Protein 5WNJ (pdb70)

Sequence (264 aa):
ALGLLRTFDAGEFAGWEKVGSFGQVYKVRHVHWKTWLAIKCSPSLHVDDRERMELLEEAKKMEMAKFRYILPVYGICQEPVGLVMEYMETGSLEKLLASEPLPWDLRFRIVHETAVGMNFLHCMSPPLLHLNLKPANILLDAHYHVKISDFGLAKCFGTIAYLPPERIREKSRLFDTKHDVYSFAIVIWGVLTQKKPFADEKNILHIMMKVVKGHRPELPPICRPRPRACASLIGLMQRCWHADPQVRPTFQEITSETEDLCEK

Solvent-accessible surface area: 13362 Å² total; per-residue (Å²): 85,47,75,161,28,146,94,4,93,28,60,55,11,39,51,96,97,86,82,27,131,128,8,28,35,62,40,0,78,1,61,148,94,149,58,101,5,9,0,48,16,30,98,57,114,87,42,77,128,62,50,44,100,119,22,63,45,11,0,26,36,3,27,98,0,91,67,182,40,2,3,41,18,80,0,23,1,98,66,54,37,0,0,0,15,43,46,11,117,35,25,21,0,66,103,16,12,87,76,114,118,11,83,36,96,28,21,2,74,0,0,27,5,0,0,32,0,0,29,58,0,28,81,35,104,80,58,0,11,0,16,19,0,34,13,36,12,0,32,0,39,47,136,82,69,1,43,0,12,45,0,39,100,1,103,94,136,67,53,54,13,25,60,0,0,4,50,69,108,74,103,110,59,148,77,32,43,24,8,0,1,3,2,0,0,1,1,0,18,2,0,10,31,36,138,134,18,54,74,151,90,111,93,64,140,122,14,24,91,18,10,40,162,41,80,24,6,154,81,17,116,89,18,223,90,67,64,147,14,1,46,66,0,9,27,3,0,69,105,0,19,79,34,64,13,133,85,6,6,65,3,122,94,0,19,67,61,0,100,106,15,52,84,117

CATH classification: 1.10.510.10

Foldseek 3Di:
DQPQADEDECVQWDDWAWDDDLFTKTWTQRVVVRDIKIKTFDPDDDCDPVNLVLLSVLQVLQCVLDDPAAWHWRHFYDNRTITITHDAVVAFQLVVLQPDDDDPLLLLQLLLSVLVSLLSQVPDVNHKAQLQDDRNQWGQHPVGGTHGDDSSPIDVVLCLQLAALVPVVDPDDDDDSLSVLQSSLLRLVCSLPSDHFCPVPDDPVVVSVVLNVPDHGDQDDQDDPCRVLSVLSSVLSSLSRDNDSVSRDGSVVVSVSSVVSNPD

B-factor: mean 66.64, std 18.54, range [42.82, 134.29]

GO terms:
  GO:0005737 cytoplasm (C, IDA)
  GO:0005515 protein binding (F, IPI)
  GO:0106310 protein serine kinase activity (F, IDA)
  GO:0043588 skin development (P, IMP)

Secondary structure (DSSP, 8-state):
--SS-EEE-GGGEEEEEE------EEEEEETTTTEEEEEEE-SSSS--HHHHHHHHHHHHHHHHT--TTB--EEEEETTTTEEEEE--TTEEHHHHHHHSPPPHHHHHHHHHHHHHHHHHHHHSSS--B----SGGGEEE-TT--EEE---TT-B--GGGGGS-HHHHHSTTPPP-HHHHHHHHHHHHHHHHHSS-TT-S-S-HHHHHHHHHTT--SPPPPPPSSSHHHHHHHHHHHHHHT-SSGGGSPPHHHHHHHHHHHH--

Nearest PDB structures (foldseek):
  5wnj-assembly1_A  TM=1.004E+00  e=6.531E-50  Mus musculus
  5wnm-assembly1_A  TM=1.002E+00  e=4.703E-47  Mus musculus
  5wni-assembly1_A  TM=9.959E-01  e=4.205E-45  Mus musculus
  5wnl-assembly1_A  TM=9.871E-01  e=3.581E-45  Mus musculus
  9ep8-assembly2_C  TM=7.974E-01  e=1.260E-12  Homo sapiens

Organism: Mus musculus (NCBI:txid10090)

Radius of gyration: 18.86 Å; Cα contacts (8 Å, |Δi|>4): 436; chains: 1; bounding box: 48×52×40 Å

InterPro domains:
  IPR000719 Protein kinase domain [PF00069] (26-281)
  IPR000719 Protein kinase domain [PS50011] (22-286)
  IPR000719 Protein kinase domain [SM00220] (22-281)
  IPR002110 Ankyrin repeat [PF12796] (488-567)
  IPR002110 Ankyrin repeat [PF12796] (630-700)
  IPR002110 Ankyrin repeat [PF12796] (705-766)
  IPR002110 Ankyrin repeat [PF13637] (444-482)
  IPR002110 Ankyrin repeat [PF13637] (576-626)
  IPR002110 Ankyrin repeat [PR01415] (606-621)
  IPR002110 Ankyrin repeat [PR01415] (752-766)
  IPR002110 Ankyrin repeat [PS50088] (439-471)
  IPR002110 Ankyrin repeat [PS50088] (472-504)
  IPR002110 Ankyrin repeat [PS50088] (505-537)
  IPR002110 Ankyrin repeat [PS50088] (538-570)
  IPR002110 Ankyrin repeat [PS50088] (605-637)
  IPR002110 Ankyrin repeat [PS50088] (638-670)
  IPR002110 Ankyrin repeat [PS50088] (671-703)
  IPR002110 Ankyrin repeat [PS50088] (704-726)
  IPR002110 Ankyrin repeat [PS50088] (736-768)
  IPR002110 Ankyrin repeat [SM00248] (439-468)

Structure (mmCIF, N/CA/C/O backbone):
data_5WNJ
#
_entry.id   5WNJ
#
_cell.length_a   70.825
_cell.length_b   110.247
_cell.length_c   145.536
_cell.angle_alpha   90.00
_cell.angle_beta   90.00
_cell.angle_gamma   90.00
#
_symmetry.space_group_name_H-M   'I 21 21 21'
#
loop_
_entity.id
_entity.type
_entity.pdbx_description
1 polymer 'Receptor-interacting serine/threonine-protein kinase 4'
2 non-polymer Lestaurtinib
3 non-polymer 'CHLORIDE ION'
4 water water
#
loop_
_atom_site.group_PDB
_atom_site.id
_atom_site.type_symbol
_atom_site.label_atom_id
_atom_site.label_alt_id
_atom_site.label_comp_id
_atom_site.label_asym_id
_atom_site.label_entity_id
_atom_site.label_seq_id
_atom_site.pdbx_PDB_ins_code
_atom_site.Cartn_x
_atom_site.Cartn_y
_atom_site.Cartn_z
_atom_site.occupancy
_atom_site.B_iso_or_equiv
_atom_site.auth_seq_id
_atom_site.auth_comp_id
_atom_site.auth_asym_id
_atom_site.auth_atom_id
_atom_site.pdbx_PDB_model_num
ATOM 1 N N . ALA A 1 10 ? -33.839 1.231 -33.496 1.00 111.02 10 ALA A N 1
ATOM 2 C CA . ALA A 1 10 ? -32.655 1.317 -32.580 1.00 117.48 10 ALA A CA 1
ATOM 3 C C . ALA A 1 10 ? -32.282 -0.046 -31.982 1.00 118.14 10 ALA A C 1
ATOM 4 O O . ALA A 1 10 ? -31.150 -0.514 -32.152 1.00 123.22 10 ALA A O 1
ATOM 6 N N . LEU A 1 11 ? -33.247 -0.668 -31.297 1.00 115.44 11 LEU A N 1
ATOM 7 C CA . LEU A 1 11 ? -33.093 -2.008 -30.696 1.00 112.62 11 LEU A CA 1
ATOM 8 C C . LEU A 1 11 ? -33.469 -3.173 -31.639 1.00 106.39 11 LEU A C 1
ATOM 9 O O . LEU A 1 11 ? -33.431 -4.336 -31.224 1.00 101.52 11 LEU A O 1
ATOM 11 N N . GLY A 1 12 ? -33.836 -2.862 -32.887 1.00 101.49 12 GLY A N 1
ATOM 12 C CA . GLY A 1 12 ? -34.178 -3.872 -33.890 1.00 96.96 12 GLY A CA 1
ATOM 13 C C . GLY A 1 12 ? -32.992 -4.672 -34.407 1.00 92.57 12 GLY A C 1
ATOM 14 O O . GLY A 1 12 ? -33.099 -5.885 -34.597 1.00 87.89 12 GLY A O 1
ATOM 15 N N . LEU A 1 13 ? -31.865 -3.994 -34.632 1.00 88.16 13 LEU A N 1
ATOM 16 C CA . LEU A 1 13 ? -30.629 -4.643 -35.101 1.00 83.13 13 LEU A CA 1
ATOM 17 C C . LEU A 1 13 ? -29.824 -5.389 -34.024 1.00 77.31 13 LEU A C 1
ATOM 18 O O . LEU A 1 13 ? -28.980 -6.216 -34.367 1.00 77.67 13 LEU A O 1
ATOM 23 N N . LEU A 1 14 ? -30.075 -5.115 -32.744 1.00 75.14 14 LEU A N 1
ATOM 24 C CA . LEU A 1 14 ? -29.374 -5.822 -31.661 1.00 78.61 14 LEU A CA 1
ATOM 25 C C . LEU A 1 14 ? -29.795 -7.293 -31.595 1.00 79.07 14 LEU A C 1
ATOM 26 O O . LEU A 1 14 ? -30.952 -7.629 -31.858 1.00 79.58 14 LEU A O 1
ATOM 31 N N . ARG A 1 15 ? -28.846 -8.159 -31.257 1.00 78.10 15 ARG A N 1
ATOM 32 C CA . ARG A 1 15 ? -29.083 -9.596 -31.188 1.00 79.85 15 ARG A CA 1
ATOM 33 C C . ARG A 1 15 ? -29.152 -10.025 -29.736 1.00 77.99 15 ARG A C 1
ATOM 34 O O . ARG A 1 15 ? -28.528 -9.408 -28.869 1.00 75.18 15 ARG A O 1
ATOM 42 N N . THR A 1 16 ? -29.919 -11.078 -29.473 1.00 75.11 16 THR A N 1
ATOM 43 C CA . THR A 1 16 ? -29.887 -11.742 -28.173 1.00 74.20 16 THR A CA 1
ATOM 44 C C . THR A 1 16 ? -28.834 -12.834 -28.283 1.00 67.62 16 THR A C 1
ATOM 45 O O . THR A 1 16 ? -28.790 -13.556 -29.269 1.00 67.63 16 THR A O 1
ATOM 49 N N . PHE A 1 17 ? -27.967 -12.931 -27.291 1.00 67.21 17 PHE A N 1
ATOM 50 C CA . PHE A 1 17 ? -26.923 -13.941 -27.289 1.00 71.64 17 PHE A CA 1
ATOM 51 C C . PHE A 1 17 ? -27.241 -14.981 -26.216 1.00 75.40 17 PHE A C 1
ATOM 52 O O . PHE A 1 17 ? -27.619 -14.628 -25.099 1.00 76.86 17 PHE A O 1
ATOM 60 N N . ASP A 1 18 ? -27.120 -16.258 -26.569 1.00 77.48 18 ASP A N 1
ATOM 61 C CA . ASP A 1 18 ? -27.159 -17.334 -25.588 1.00 79.61 18 ASP A CA 1
ATOM 62 C C . ASP A 1 18 ? -25.727 -17.605 -25.154 1.00 73.62 18 ASP A C 1
ATOM 63 O O . ASP A 1 18 ? -24.821 -17.596 -25.982 1.00 73.81 18 ASP A O 1
ATOM 68 N N . ALA A 1 19 ? -25.525 -17.868 -23.865 1.00 73.17 19 ALA A N 1
ATOM 69 C CA . ALA A 1 19 ? -24.174 -18.066 -23.303 1.00 71.56 19 ALA A CA 1
ATOM 70 C C . ALA A 1 19 ? -23.377 -19.216 -23.928 1.00 72.96 19 ALA A C 1
ATOM 71 O O . ALA A 1 19 ? -22.146 -19.244 -23.816 1.00 74.99 19 ALA A O 1
ATOM 73 N N . GLY A 1 20 ? -24.074 -20.175 -24.542 1.00 74.08 20 GLY A N 1
ATOM 74 C CA . GLY A 1 20 ? -23.437 -21.245 -25.315 1.00 73.80 20 GLY A CA 1
ATOM 75 C C . GLY A 1 20 ? -22.691 -20.771 -26.555 1.00 73.29 20 GLY A C 1
ATOM 76 O O . GLY A 1 20 ? -21.755 -21.436 -27.004 1.00 70.62 20 GLY A O 1
ATOM 77 N N . GLU A 1 21 ? -23.100 -19.622 -27.102 1.00 72.12 21 GLU A N 1
ATOM 78 C CA . GLU A 1 21 ? -22.377 -18.973 -28.206 1.00 70.68 21 GLU A CA 1
ATOM 79 C C . GLU A 1 21 ? -20.959 -18.486 -27.830 1.00 69.33 21 GLU A C 1
ATOM 80 O O . GLU A 1 21 ? -20.144 -18.268 -28.728 1.00 72.28 21 GLU A O 1
ATOM 86 N N . PHE A 1 22 ? -20.672 -18.332 -26.528 1.00 64.20 22 PHE A N 1
ATOM 87 C CA . PHE A 1 22 ? -19.394 -17.807 -26.036 1.00 64.85 22 PHE A CA 1
ATOM 88 C C . PHE A 1 22 ? -18.511 -18.868 -25.397 1.00 65.67 22 PHE A C 1
ATOM 89 O O . PHE A 1 22 ? -19.006 -19.884 -24.926 1.00 74.03 22 PHE A O 1
ATOM 97 N N . ALA A 1 23 ? -17.203 -18.603 -25.368 1.00 65.69 23 ALA A N 1
ATOM 98 C CA . ALA A 1 23 ? -16.221 -19.476 -24.711 1.00 68.03 23 ALA A CA 1
ATOM 99 C C . ALA A 1 23 ? -15.001 -18.703 -24.197 1.00 72.11 23 ALA A C 1
ATOM 100 O O . ALA A 1 23 ? -14.825 -17.522 -24.498 1.00 76.93 23 ALA A O 1
ATOM 102 N N . GLY A 1 24 ? -14.161 -19.390 -23.431 1.00 70.88 24 GLY A N 1
ATOM 103 C CA . GLY A 1 24 ? -12.903 -18.835 -22.939 1.00 71.95 24 GLY A CA 1
ATOM 104 C C . GLY A 1 24 ? -13.055 -17.590 -22.089 1.00 74.11 24 GLY A C 1
ATOM 105 O O . GLY A 1 24 ? -12.253 -16.663 -22.214 1.00 86.94 24 GLY A O 1
ATOM 106 N N . TRP A 1 25 ? -14.064 -17.583 -21.216 1.00 70.70 25 TRP A N 1
ATOM 107 C CA . TRP A 1 25 ? -14.418 -16.401 -20.410 1.00 71.56 25 TRP A CA 1
ATOM 108 C C . TRP A 1 25 ? -13.210 -15.992 -19.573 1.00 74.43 25 TRP A C 1
ATOM 109 O O . TRP A 1 25 ? -12.631 -16.825 -18.887 1.00 78.38 25 TRP A O 1
ATOM 120 N N . GLU A 1 26 ? -12.833 -14.719 -19.649 1.00 77.35 26 GLU A N 1
ATOM 121 C CA . GLU A 1 26 ? -11.600 -14.218 -19.044 1.00 77.23 26 GLU A CA 1
ATOM 122 C C . GLU A 1 26 ? -11.862 -12.816 -18.510 1.00 76.79 26 GLU A C 1
ATOM 123 O O . GLU A 1 26 ? -12.178 -11.912 -19.283 1.00 81.06 26 GLU A O 1
ATOM 129 N N . LYS A 1 27 ? -11.745 -12.648 -17.193 1.00 75.17 27 LYS A N 1
ATOM 130 C CA . LYS A 1 27 ? -12.067 -11.380 -16.536 1.00 73.24 27 LYS A CA 1
ATOM 131 C C . LYS A 1 27 ? -11.076 -10.288 -16.959 1.00 71.41 27 LYS A C 1
ATOM 132 O O . LYS A 1 27 ? -9.865 -10.538 -17.071 1.00 63.32 27 LYS A O 1
ATOM 135 N N . VAL A 1 28 ? -11.619 -9.108 -17.267 1.00 69.51 28 VAL A N 1
ATOM 136 C CA . VAL A 1 28 ? -10.819 -7.891 -17.502 1.00 68.26 28 VAL A CA 1
ATOM 137 C C . VAL A 1 28 ? -11.284 -6.666 -16.680 1.00 68.95 28 VAL A C 1
ATOM 138 O O . VAL A 1 28 ? -10.550 -5.688 -16.593 1.00 67.05 28 VAL A O 1
ATOM 142 N N . GLY A 1 29 ? -12.462 -6.736 -16.043 1.00 76.88 29 GLY A N 1
ATOM 143 C CA . GLY A 1 29 ? -13.148 -5.557 -15.505 1.00 82.84 29 GLY A CA 1
ATOM 144 C C . GLY A 1 29 ? -12.959 -5.246 -14.035 1.00 93.92 29 GLY A C 1
ATOM 145 O O . GLY A 1 29 ? -12.052 -5.774 -13.385 1.00 106.12 29 GLY A O 1
ATOM 146 N N . SER A 1 30 ? -13.839 -4.378 -13.526 1.00 101.46 30 SER A N 1
ATOM 147 C CA . SER A 1 30 ? -13.771 -3.831 -12.164 1.00 105.38 30 SER A CA 1
ATOM 148 C C . SER A 1 30 ? -12.381 -3.306 -11.772 1.00 106.98 30 SER A C 1
ATOM 149 O O . SER A 1 30 ? -11.699 -2.659 -12.573 1.00 100.26 30 SER A O 1
ATOM 152 N N . PHE A 1 33 ? -20.026 -2.167 -9.635 1.00 86.97 33 PHE A N 1
ATOM 153 C CA . PHE A 1 33 ? -19.895 -1.770 -11.035 1.00 92.24 33 PHE A CA 1
ATOM 154 C C . PHE A 1 33 ? -20.515 -2.805 -11.992 1.00 94.31 33 PHE A C 1
ATOM 155 O O . PHE A 1 33 ? -21.512 -2.521 -12.677 1.00 83.58 33 PHE A O 1
ATOM 157 N N . GLY A 1 34 ? -19.923 -4.002 -12.007 1.00 95.58 34 GLY A N 1
ATOM 158 C CA . GLY A 1 34 ? -20.285 -5.082 -12.939 1.00 89.97 34 GLY A CA 1
ATOM 159 C C . GLY A 1 34 ? -19.035 -5.657 -13.590 1.00 85.37 34 GLY A C 1
ATOM 160 O O . GLY A 1 34 ? -18.157 -4.904 -14.016 1.00 89.70 34 GLY A O 1
ATOM 161 N N . GLN A 1 35 ? -18.948 -6.983 -13.673 1.00 77.55 35 GLN A N 1
ATOM 162 C CA . GLN A 1 35 ? -17.756 -7.649 -14.213 1.00 74.24 35 GLN A CA 1
ATOM 163 C C . GLN A 1 35 ? -17.742 -7.640 -15.742 1.00 72.10 35 GLN A C 1
ATOM 164 O O . GLN A 1 35 ? -18.764 -7.914 -16.377 1.00 73.13 35 GLN A O 1
ATOM 166 N N . VAL A 1 36 ? -16.577 -7.338 -16.320 1.00 67.17 36 VAL A N 1
ATOM 167 C CA . VAL A 1 36 ? -16.382 -7.369 -17.769 1.00 63.49 36 VAL A CA 1
ATOM 168 C C . VAL A 1 36 ? -15.478 -8.543 -18.143 1.00 60.89 36 VAL A C 1
ATOM 169 O O . VAL A 1 36 ? -14.405 -8.742 -17.544 1.00 56.95 36 VAL A O 1
ATOM 173 N N . TYR A 1 37 ? -15.912 -9.296 -19.153 1.00 60.82 37 TYR A N 1
ATOM 174 C CA . TYR A 1 37 ? -15.198 -10.476 -19.619 1.00 63.24 37 TYR A CA 1
ATOM 175 C C . TYR A 1 37 ? -14.898 -10.383 -21.105 1.00 61.02 37 TYR A C 1
ATOM 176 O O . TYR A 1 37 ? -15.728 -9.933 -21.895 1.00 59.12 37 TYR A O 1
ATOM 185 N N . LYS A 1 38 ? -13.695 -10.819 -21.459 1.00 62.30 38 LYS A N 1
ATOM 186 C CA . LYS A 1 38 ? -13.319 -11.146 -22.829 1.00 62.97 38 LYS A CA 1
ATOM 187 C C . LYS A 1 38 ? -13.875 -12.540 -23.129 1.00 62.42 38 LYS A C 1
ATOM 188 O O . LYS A 1 38 ? -13.551 -13.492 -22.430 1.00 63.07 38 LYS A O 1
ATOM 194 N N . VAL A 1 39 ? -14.713 -12.648 -24.155 1.00 61.80 39 VAL A N 1
ATOM 195 C CA . VAL A 1 39 ? -15.258 -13.933 -24.610 1.00 61.26 39 VAL A CA 1
ATOM 196 C C . VAL A 1 39 ? -14.933 -14.173 -26.086 1.00 64.20 39 VAL A C 1
ATOM 197 O O . VAL A 1 39 ? -14.852 -13.228 -26.863 1.00 64.10 39 VAL A O 1
ATOM 201 N N . ARG A 1 40 ? -14.732 -15.432 -26.467 1.00 65.30 40 ARG A N 1
ATOM 202 C CA . ARG A 1 40 ? -14.685 -15.799 -27.872 1.00 63.67 40 ARG A CA 1
ATOM 203 C C . ARG A 1 40 ? -16.086 -16.202 -28.293 1.00 63.19 40 ARG A C 1
ATOM 204 O O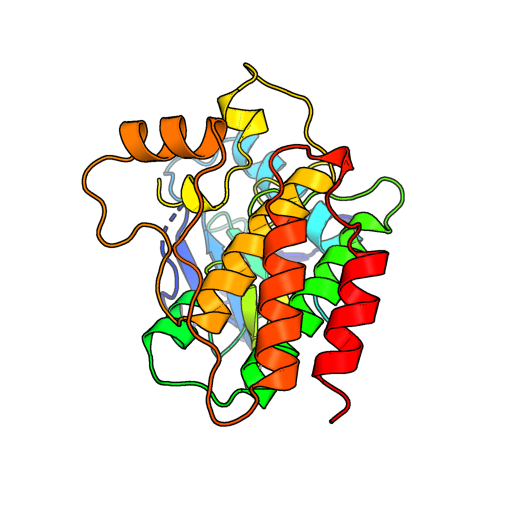 . ARG A 1 40 ? -16.704 -17.050 -27.659 1.00 66.76 40 ARG A O 1
ATOM 212 N N . HIS A 1 41 ? -16.582 -15.586 -29.359 1.00 60.46 41 HIS A N 1
ATOM 213 C CA . HIS A 1 41 ? -17.787 -16.059 -30.029 1.00 61.23 41 HIS A CA 1
ATOM 214 C C . HIS A 1 41 ? -17.339 -17.168 -30.961 1.00 62.41 41 HIS A C 1
ATOM 215 O O . HIS A 1 41 ? -16.619 -16.901 -31.918 1.00 66.89 41 HIS A O 1
ATOM 222 N N . VAL A 1 42 ? -17.732 -18.410 -30.671 1.00 65.39 42 VAL A N 1
ATOM 223 C CA . VAL A 1 42 ? -17.175 -19.576 -31.383 1.00 67.97 42 VAL A CA 1
ATOM 224 C C . VAL A 1 42 ? -17.538 -19.623 -32.863 1.00 62.89 42 VAL A C 1
ATOM 225 O O . VAL A 1 42 ? -16.692 -19.969 -33.665 1.00 63.29 42 VAL A O 1
ATOM 229 N N . HIS A 1 43 ? -18.778 -19.284 -33.212 1.00 63.23 43 HIS A N 1
ATOM 230 C CA . HIS A 1 43 ? -19.228 -19.311 -34.612 1.00 66.95 43 HIS A CA 1
ATOM 231 C C . HIS A 1 43 ? -18.686 -18.141 -35.452 1.00 63.54 43 HIS A C 1
ATOM 232 O O . HIS A 1 43 ? -18.444 -18.300 -36.646 1.00 66.85 43 HIS A O 1
ATOM 239 N N . TRP A 1 44 ? -18.486 -16.987 -34.824 1.00 59.80 44 TRP A N 1
ATOM 240 C CA . TRP A 1 44 ? -17.957 -15.797 -35.490 1.00 55.80 44 TRP A CA 1
ATOM 241 C C . TRP A 1 44 ? -16.430 -15.717 -35.456 1.00 55.94 44 TRP A C 1
ATOM 242 O O . TRP A 1 44 ? -15.850 -14.848 -36.109 1.00 55.14 44 TRP A O 1
ATOM 253 N N . LYS A 1 45 ? -15.788 -16.590 -34.681 1.00 56.13 45 LYS A N 1
ATOM 254 C CA . LYS A 1 45 ? -14.325 -16.706 -34.660 1.00 59.17 45 LYS A CA 1
ATOM 255 C C . LYS A 1 45 ? -13.615 -15.371 -34.397 1.00 57.62 45 LYS A C 1
ATOM 256 O O . LYS A 1 45 ? -12.600 -15.029 -34.997 1.00 59.26 45 LYS A O 1
ATOM 262 N N . THR A 1 46 ? -14.181 -14.637 -33.451 1.00 58.68 46 THR A N 1
ATOM 263 C CA . THR A 1 46 ? -13.672 -13.359 -33.038 1.00 57.58 46 THR A CA 1
ATOM 264 C C . THR A 1 46 ? -14.006 -13.179 -31.570 1.00 59.29 46 THR A C 1
ATOM 265 O O . THR A 1 46 ? -14.858 -13.887 -31.039 1.00 63.66 46 THR A O 1
ATOM 269 N N . TRP A 1 47 ? -13.335 -12.229 -30.932 1.00 59.95 47 TRP A N 1
ATOM 270 C CA . TRP A 1 47 ? -13.520 -11.947 -29.522 1.00 59.21 47 TRP A CA 1
ATOM 271 C C . TRP A 1 47 ? -14.473 -10.771 -29.362 1.00 57.31 47 TRP A C 1
ATOM 272 O O . TRP A 1 47 ? -14.517 -9.889 -30.204 1.00 54.85 47 TRP A O 1
ATOM 283 N N . LEU A 1 48 ? -15.232 -10.785 -28.267 1.00 57.61 48 LEU A N 1
ATOM 284 C CA . LEU A 1 48 ? -16.129 -9.701 -27.879 1.00 55.38 48 LEU A CA 1
ATOM 285 C C . LEU A 1 48 ? -15.951 -9.441 -26.394 1.00 52.99 48 LEU A C 1
ATOM 286 O O .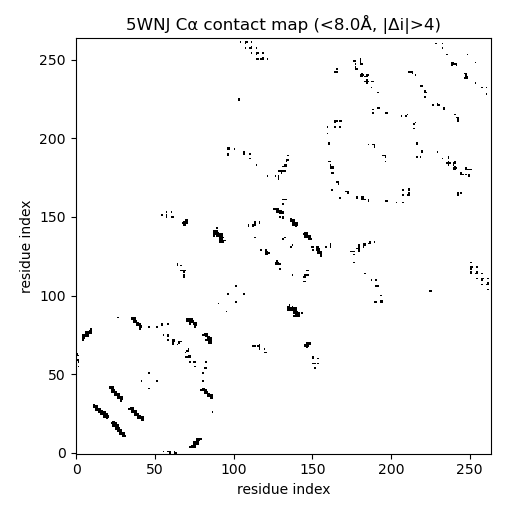 LEU A 1 48 ? -15.190 -10.137 -25.724 1.00 52.45 48 LEU A O 1
ATOM 291 N N . ALA A 1 49 ? -16.635 -8.420 -25.900 1.00 52.68 49 ALA A N 1
ATOM 292 C CA . ALA A 1 49 ? -16.599 -8.039 -24.490 1.00 56.53 49 ALA A CA 1
ATOM 293 C C . ALA A 1 49 ? -18.022 -8.050 -23.952 1.00 59.04 49 ALA A C 1
ATOM 294 O O . ALA A 1 49 ? -18.949 -7.548 -24.612 1.00 54.10 49 ALA A O 1
ATOM 296 N N . ILE A 1 50 ? -18.191 -8.606 -22.754 1.00 61.25 50 ILE A N 1
ATOM 297 C CA . ILE A 1 50 ? -19.510 -8.658 -22.111 1.00 65.44 50 ILE A CA 1
ATOM 298 C C . ILE A 1 50 ? -19.394 -8.121 -20.687 1.00 64.07 50 ILE A C 1
ATOM 299 O O . ILE A 1 50 ? -18.551 -8.585 -19.919 1.00 63.59 50 ILE A O 1
ATOM 304 N N . LYS A 1 51 ? -20.224 -7.126 -20.366 1.00 64.55 51 LYS A N 1
ATOM 305 C CA . LYS A 1 51 ? -20.292 -6.532 -19.033 1.00 71.34 51 LYS A CA 1
ATOM 306 C C . LYS A 1 51 ? -21.534 -7.096 -18.333 1.00 72.46 51 LYS A C 1
ATOM 307 O O . LYS A 1 51 ? -22.664 -6.738 -18.681 1.00 68.31 51 LYS A O 1
ATOM 313 N N . CYS A 1 52 ? -21.312 -7.975 -17.354 1.00 78.20 52 CYS A N 1
ATOM 314 C CA . CYS A 1 52 ? -22.396 -8.584 -16.565 1.00 81.24 52 CYS A CA 1
ATOM 315 C C . CYS A 1 52 ? -22.774 -7.737 -15.360 1.00 84.75 52 CYS A C 1
ATOM 316 O O . CYS A 1 52 ? -21.936 -7.022 -14.806 1.00 81.01 52 CYS A O 1
ATOM 319 N N . SER A 1 53 ? -24.036 -7.851 -14.947 1.00 96.31 53 SER A N 1
ATOM 320 C CA . SER A 1 53 ? -24.542 -7.183 -13.739 1.00 101.14 53 SER A CA 1
ATOM 321 C C . SER A 1 53 ? -23.856 -7.702 -12.459 1.00 105.17 53 SER A C 1
ATOM 322 O O . SER A 1 53 ? -23.521 -8.889 -12.384 1.00 93.76 53 SER A O 1
ATOM 325 N N . PRO A 1 54 ? -23.635 -6.813 -11.458 1.00 114.67 54 PRO A N 1
ATOM 326 C CA . PRO A 1 54 ? -23.071 -7.258 -10.170 1.00 119.50 54 PRO A CA 1
ATOM 327 C C . PRO A 1 54 ? -24.055 -7.993 -9.238 1.00 122.63 54 PRO A C 1
ATOM 328 O O . PRO A 1 54 ? -23.610 -8.782 -8.403 1.00 124.43 54 PRO A O 1
ATOM 332 N N . SER A 1 55 ? -25.360 -7.744 -9.382 1.00 125.24 55 SER A N 1
ATOM 333 C CA . SER A 1 55 ? -26.381 -8.321 -8.489 1.00 130.08 55 SER A CA 1
ATOM 334 C C . SER A 1 55 ? -26.662 -9.809 -8.746 1.00 130.75 55 SER A C 1
ATOM 335 O O . SER A 1 55 ? -26.164 -10.388 -9.715 1.00 127.30 55 SER A O 1
ATOM 338 N N . LEU A 1 56 ? -27.460 -10.410 -7.858 1.00 134.29 56 LEU A N 1
ATOM 339 C CA . LEU A 1 56 ? -27.911 -11.803 -7.990 1.00 133.98 56 LEU A CA 1
ATOM 340 C C . LEU A 1 56 ? -29.243 -11.875 -8.742 1.00 132.72 56 LEU A C 1
ATOM 341 O O . LEU A 1 56 ? -29.358 -12.577 -9.752 1.00 126.42 56 LEU A O 1
ATOM 343 N N . HIS A 1 57 ? -30.240 -11.148 -8.235 1.00 132.88 57 HIS A N 1
ATOM 344 C CA . HIS A 1 57 ? -31.563 -11.065 -8.864 1.00 131.37 57 HIS A CA 1
ATOM 345 C C . HIS A 1 57 ? -31.615 -9.863 -9.807 1.00 127.13 57 HIS A C 1
ATOM 346 O O . HIS A 1 57 ? -31.720 -8.721 -9.352 1.00 127.49 57 HIS A O 1
ATOM 348 N N . VAL A 1 58 ? -31.526 -10.125 -11.113 1.00 120.39 58 VAL A N 1
ATOM 349 C CA . VAL A 1 58 ? -31.635 -9.078 -12.133 1.00 117.17 58 VAL A CA 1
ATOM 350 C C . VAL A 1 58 ? -33.110 -8.763 -12.379 1.00 113.82 58 VAL A C 1
ATOM 351 O O . VAL A 1 58 ? -33.790 -9.467 -13.126 1.00 109.75 58 VAL A O 1
ATOM 353 N N . ASP A 1 59 ? -33.594 -7.704 -11.733 1.00 116.64 59 ASP A N 1
ATOM 354 C CA . ASP A 1 59 ? -35.000 -7.282 -11.847 1.00 122.61 59 ASP A CA 1
ATOM 355 C C . ASP A 1 59 ? -35.309 -6.619 -13.201 1.00 123.14 59 ASP A C 1
ATOM 356 O O . ASP A 1 59 ? -34.415 -6.440 -14.033 1.00 127.97 59 ASP A O 1
ATOM 361 N N . ASP A 1 60 ? -36.581 -6.283 -13.417 1.00 123.89 60 ASP A N 1
ATOM 362 C CA . ASP A 1 60 ? -37.023 -5.597 -14.646 1.00 122.07 60 ASP A CA 1
ATOM 363 C C . ASP A 1 60 ? -36.494 -4.159 -14.783 1.00 118.04 60 ASP A C 1
ATOM 364 O O . ASP A 1 60 ? -36.439 -3.634 -15.897 1.00 120.72 60 ASP A O 1
ATOM 369 N N . ARG A 1 61 ? -36.129 -3.528 -13.664 1.00 112.70 61 ARG A N 1
ATOM 370 C CA . ARG A 1 61 ? -35.470 -2.214 -13.677 1.00 109.31 61 ARG A CA 1
ATOM 371 C C . ARG A 1 61 ? -34.099 -2.273 -14.371 1.00 108.18 61 ARG A C 1
ATOM 372 O O . ARG A 1 61 ? -33.815 -1.452 -15.244 1.00 106.25 61 ARG A O 1
ATOM 374 N N . GLU A 1 62 ? -33.269 -3.245 -13.987 1.00 103.46 62 GLU A N 1
ATOM 375 C CA . GLU A 1 62 ? -31.944 -3.432 -14.601 1.00 106.06 62 GLU A CA 1
ATOM 376 C C . GLU A 1 62 ? -32.026 -3.809 -16.075 1.00 103.80 62 GLU A C 1
ATOM 377 O O . GLU A 1 62 ? -31.404 -3.158 -16.914 1.00 101.07 62 GLU A O 1
ATOM 383 N N . ARG A 1 63 ? -32.784 -4.866 -16.367 1.00 102.20 63 ARG A N 1
ATOM 384 C CA . ARG A 1 63 ? -32.954 -5.376 -17.736 1.00 103.27 63 ARG A CA 1
ATOM 385 C C . ARG A 1 63 ? -33.454 -4.317 -18.735 1.00 101.98 63 ARG A C 1
ATOM 386 O O . ARG A 1 63 ? -33.086 -4.358 -19.910 1.00 102.90 63 ARG A O 1
ATOM 388 N N . MET A 1 64 ? -34.277 -3.380 -18.265 1.00 100.54 64 MET A N 1
ATOM 389 C CA . MET A 1 64 ? -34.726 -2.251 -19.080 1.00 104.49 64 MET A CA 1
ATOM 390 C C . MET A 1 64 ? -33.639 -1.169 -19.215 1.00 107.63 64 MET A C 1
ATOM 391 O O . MET A 1 64 ? -33.475 -0.586 -20.294 1.00 108.49 64 MET A O 1
ATOM 395 N N . GLU A 1 65 ? -32.920 -0.892 -18.124 1.00 103.72 65 GLU A N 1
ATOM 396 C CA . GLU A 1 65 ? -31.780 0.046 -18.146 1.00 103.87 65 GLU A CA 1
ATOM 397 C C . GLU A 1 65 ? -30.639 -0.434 -19.052 1.00 100.34 65 GLU A C 1
ATOM 398 O O . GLU A 1 65 ? -30.029 0.367 -19.762 1.00 97.63 65 GLU A O 1
ATOM 404 N N . LEU A 1 66 ? -30.356 -1.735 -19.001 1.00 94.56 66 LEU A N 1
ATOM 405 C CA . LEU A 1 66 ? -29.352 -2.371 -19.864 1.00 94.46 66 LEU A CA 1
ATOM 406 C C . LEU A 1 66 ? -29.719 -2.253 -21.347 1.00 92.14 66 LEU A C 1
ATOM 407 O O . LEU A 1 66 ? -28.857 -2.037 -22.204 1.00 89.49 66 LEU A O 1
ATOM 412 N N . LEU A 1 67 ? -31.007 -2.395 -21.637 1.00 88.20 67 LEU A N 1
ATOM 413 C CA . LEU A 1 67 ? -31.524 -2.189 -22.984 1.00 86.34 67 LEU A CA 1
ATOM 414 C C . LEU A 1 67 ? -31.413 -0.718 -23.386 1.00 83.24 67 LEU A C 1
ATOM 415 O O . LEU A 1 67 ? -31.052 -0.409 -24.524 1.00 85.13 67 LEU A O 1
ATOM 420 N N . GLU A 1 68 ? -31.728 0.182 -22.452 1.00 81.16 68 GLU A N 1
ATOM 421 C CA . GLU A 1 68 ? -31.531 1.623 -22.658 1.00 79.05 68 GLU A CA 1
ATOM 422 C C . GLU A 1 68 ? -30.050 1.966 -22.932 1.00 75.29 68 GLU A C 1
ATOM 423 O O . GLU A 1 68 ? -29.752 2.774 -23.814 1.00 71.70 68 GLU A O 1
ATOM 425 N N . GLU A 1 69 ? -29.136 1.336 -22.193 1.00 71.49 69 GLU A N 1
ATOM 426 C CA . GLU A 1 69 ? -27.702 1.547 -22.395 1.00 72.76 69 GLU A CA 1
ATOM 427 C C . GLU A 1 69 ? -27.280 1.121 -23.811 1.00 75.08 69 GLU A C 1
ATOM 428 O O . GLU A 1 69 ? -26.527 1.832 -24.478 1.00 71.85 69 GLU A O 1
ATOM 434 N N . ALA A 1 70 ? -27.801 -0.020 -24.261 1.00 73.56 70 ALA A N 1
ATOM 435 C CA . ALA A 1 70 ? -27.481 -0.571 -25.575 1.00 70.45 70 ALA A CA 1
ATOM 436 C C . ALA A 1 70 ? -28.025 0.289 -26.695 1.00 68.86 70 ALA A C 1
ATOM 437 O O . ALA A 1 70 ? -27.338 0.511 -27.689 1.00 66.43 70 ALA A O 1
ATOM 439 N N . LYS A 1 71 ? -29.264 0.750 -26.541 1.00 72.75 71 LYS A N 1
ATOM 440 C CA . LYS A 1 71 ? -29.911 1.583 -27.565 1.00 73.67 71 LYS A CA 1
ATOM 441 C C . LYS A 1 71 ? -29.213 2.929 -27.728 1.00 71.15 71 LYS A C 1
ATOM 442 O O . LYS A 1 71 ? -29.085 3.420 -28.850 1.00 72.56 71 LYS A O 1
ATOM 445 N N . LYS A 1 72 ? -28.755 3.508 -26.616 1.00 70.03 72 LYS A N 1
ATOM 446 C CA . LYS A 1 72 ? -27.966 4.749 -26.651 1.00 70.77 72 LYS A CA 1
ATOM 447 C C . LYS A 1 72 ? -26.630 4.571 -27.403 1.00 65.96 72 LYS A C 1
ATOM 448 O O . LYS A 1 72 ? -26.244 5.429 -28.206 1.00 61.18 72 LYS A O 1
ATOM 454 N N . MET A 1 73 ? -25.952 3.452 -27.162 1.00 60.56 73 MET A N 1
ATOM 455 C CA . MET A 1 73 ? -24.724 3.112 -27.894 1.00 60.98 73 MET A CA 1
ATOM 456 C C . MET A 1 73 ? -24.953 2.921 -29.395 1.00 60.87 73 MET A C 1
ATOM 457 O O . MET A 1 73 ? -24.158 3.404 -30.207 1.00 57.62 73 MET A O 1
ATOM 462 N N . GLU A 1 74 ? -26.039 2.233 -29.755 1.00 63.24 74 GLU A N 1
ATOM 463 C CA . GLU A 1 74 ? -26.364 1.969 -31.163 1.00 63.47 74 GLU A CA 1
ATOM 464 C C . GLU A 1 74 ? -26.670 3.269 -31.914 1.00 65.12 74 GLU A C 1
ATOM 465 O O . GLU A 1 74 ? -26.169 3.474 -33.019 1.00 69.64 74 GLU A O 1
ATOM 468 N N . MET A 1 75 ? -27.457 4.154 -31.304 1.00 65.29 75 MET A N 1
ATOM 469 C CA . MET A 1 75 ? -27.736 5.478 -31.886 1.00 69.30 75 MET A CA 1
ATOM 470 C C . MET A 1 75 ? -26.481 6.313 -32.164 1.00 65.62 75 MET A C 1
ATOM 471 O O . MET A 1 75 ? -26.502 7.163 -33.046 1.00 67.90 75 MET A O 1
ATOM 476 N N . ALA A 1 76 ? -25.406 6.079 -31.412 1.00 62.97 76 ALA A N 1
ATOM 477 C CA . ALA A 1 76 ? -24.146 6.796 -31.584 1.00 62.87 76 ALA A CA 1
ATOM 478 C C . ALA A 1 76 ? -23.057 5.995 -32.319 1.00 62.51 76 ALA A C 1
ATOM 479 O O . ALA A 1 76 ? -21.877 6.221 -32.069 1.00 60.66 76 ALA A O 1
ATOM 481 N N . LYS A 1 77 ? -23.446 5.083 -33.221 1.00 64.69 77 LYS A N 1
ATOM 482 C CA . LYS A 1 77 ? -22.496 4.406 -34.127 1.00 63.94 77 LYS A CA 1
ATOM 483 C C . LYS A 1 77 ? -21.517 5.422 -34.717 1.00 61.55 77 LYS A C 1
ATOM 484 O O . LYS A 1 77 ? -21.934 6.372 -35.375 1.00 63.90 77 LYS A O 1
ATOM 487 N N . PHE A 1 78 ? -20.227 5.230 -34.451 1.00 55.68 78 PHE A N 1
ATOM 488 C CA . PHE A 1 78 ? -19.191 6.159 -34.900 1.00 54.38 78 PHE A CA 1
ATOM 489 C C . PHE A 1 78 ? -17.822 5.496 -34.728 1.00 51.71 78 PHE A C 1
ATOM 490 O O . PHE A 1 78 ? -17.656 4.610 -33.902 1.00 47.21 78 PHE A O 1
ATOM 498 N N . ARG A 1 79 ? -16.867 5.926 -35.546 1.00 54.81 79 ARG A N 1
ATOM 499 C CA . ARG A 1 79 ? -15.463 5.478 -35.512 1.00 54.77 79 ARG A CA 1
ATOM 500 C C . ARG A 1 79 ? -14.835 5.535 -34.110 1.00 52.71 79 ARG A C 1
ATOM 501 O O . ARG A 1 79 ? -14.024 4.673 -33.761 1.00 51.50 79 ARG A O 1
ATOM 509 N N . TYR A 1 80 ? -15.221 6.538 -33.319 1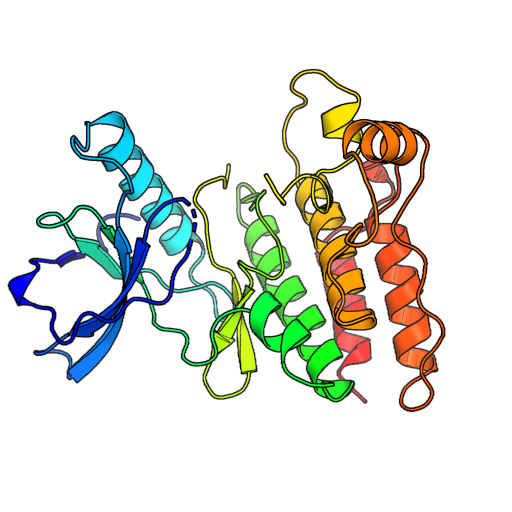.00 51.47 80 TYR A N 1
ATOM 510 C CA . TYR A 1 80 ? -14.641 6.785 -31.993 1.00 51.52 80 TYR A CA 1
ATOM 511 C C . TYR A 1 80 ? -15.587 6.490 -30.807 1.00 49.37 80 TYR A C 1
ATOM 512 O O . TYR A 1 80 ? -15.343 6.939 -29.686 1.00 46.65 80 TYR A O 1
ATOM 521 N N . ILE A 1 81 ? -16.630 5.702 -31.062 1.00 48.58 81 ILE A N 1
ATOM 522 C CA . ILE A 1 81 ? -17.587 5.256 -30.049 1.00 50.47 81 ILE A CA 1
ATOM 523 C C . ILE A 1 81 ? -17.612 3.730 -30.091 1.00 51.61 81 ILE A C 1
ATOM 524 O O . ILE A 1 81 ? -17.648 3.145 -31.177 1.00 50.19 81 ILE A O 1
ATOM 529 N N . LEU A 1 82 ? -17.599 3.095 -28.916 1.00 53.74 82 LEU A N 1
ATOM 530 C CA . LEU A 1 82 ? -17.532 1.632 -28.830 1.00 55.43 82 LEU A CA 1
ATOM 531 C C . LEU A 1 82 ? -18.781 1.023 -29.449 1.00 55.73 82 LEU A C 1
ATOM 532 O O . LEU A 1 82 ? -19.891 1.356 -29.020 1.00 57.02 82 LEU A O 1
ATOM 537 N N . PRO A 1 83 ? -18.613 0.158 -30.469 1.00 54.35 83 PRO A N 1
ATOM 538 C CA . PRO A 1 83 ? -19.786 -0.536 -31.005 1.00 56.13 83 PRO A CA 1
ATOM 539 C C . PRO A 1 83 ? -20.405 -1.520 -30.010 1.00 56.94 83 PRO A C 1
ATOM 540 O O . PRO A 1 83 ? -19.697 -2.126 -29.192 1.00 57.16 83 PRO A O 1
ATOM 544 N N . VAL A 1 84 ? -21.726 -1.644 -30.095 1.00 58.16 84 VAL A N 1
ATOM 545 C CA . VAL A 1 84 ? -22.502 -2.580 -29.294 1.00 58.79 84 VAL A CA 1
ATOM 546 C C . VAL A 1 84 ? -23.119 -3.631 -30.225 1.00 56.73 84 VAL A C 1
ATOM 547 O O . VAL A 1 84 ? -23.578 -3.309 -31.315 1.00 52.44 84 VAL A O 1
ATOM 551 N N . TYR A 1 85 ? -23.126 -4.884 -29.793 1.00 59.90 85 TYR A N 1
ATOM 552 C CA . TYR A 1 85 ? -23.680 -5.983 -30.599 1.00 64.31 85 TYR A CA 1
ATOM 553 C C . TYR A 1 85 ? -25.051 -6.488 -30.118 1.00 64.53 85 TYR A C 1
ATOM 554 O O . TYR A 1 85 ? -25.873 -6.897 -30.934 1.00 65.06 85 TYR A O 1
ATOM 563 N N . GLY A 1 86 ? -25.281 -6.471 -28.806 1.00 66.22 86 GLY A N 1
ATOM 564 C CA . GLY A 1 86 ? -26.579 -6.823 -28.239 1.00 66.32 86 GLY A CA 1
ATOM 565 C C . GLY A 1 86 ? -26.495 -7.176 -26.768 1.00 69.04 86 GLY A C 1
ATOM 566 O O . GLY A 1 86 ? -25.660 -6.627 -26.046 1.00 65.92 86 GLY A O 1
ATOM 567 N N . ILE A 1 87 ? -27.359 -8.094 -26.327 1.00 72.60 87 ILE A N 1
ATOM 568 C CA . ILE A 1 87 ? -27.424 -8.499 -24.917 1.00 72.43 87 ILE A CA 1
ATOM 569 C C . ILE A 1 87 ? -27.378 -10.008 -24.754 1.00 72.56 87 ILE A C 1
ATOM 570 O O . ILE A 1 87 ? -27.893 -10.751 -25.588 1.00 69.17 87 ILE A O 1
ATOM 575 N N . CYS A 1 88 ? -26.741 -10.449 -23.677 1.00 76.36 88 CYS A N 1
ATOM 576 C CA . CYS A 1 88 ? -26.875 -11.817 -23.206 1.00 82.35 88 CYS A CA 1
ATOM 577 C C . CYS A 1 88 ? -27.987 -11.865 -22.150 1.00 86.96 88 CYS A C 1
ATOM 578 O O . CYS A 1 88 ? -28.080 -10.963 -21.313 1.00 83.46 88 CYS A O 1
ATOM 581 N N . GLN A 1 89 ? -28.842 -12.890 -22.218 1.00 92.54 89 GLN A N 1
ATOM 582 C CA . GLN A 1 89 ? -29.909 -13.111 -21.215 1.00 93.33 89 GLN A CA 1
ATOM 583 C C . GLN A 1 89 ? -29.512 -14.134 -20.152 1.00 92.55 89 GLN A C 1
ATOM 584 O O . GLN A 1 89 ? -29.881 -13.974 -18.989 1.00 84.10 89 GLN A O 1
ATOM 590 N N . GLU A 1 90 ? -28.769 -15.170 -20.566 1.00 96.94 90 GLU A N 1
ATOM 591 C CA . GLU A 1 90 ? -28.376 -16.300 -19.710 1.00 93.39 90 GLU A CA 1
ATOM 592 C C . GLU A 1 90 ? -27.677 -15.809 -18.437 1.00 93.73 90 GLU A C 1
ATOM 593 O O . GLU A 1 90 ? -28.266 -15.913 -17.351 1.00 101.77 90 GLU A O 1
ATOM 595 N N . PRO A 1 91 ? -26.419 -15.322 -18.550 1.00 84.18 91 PRO A N 1
ATOM 596 C CA . PRO A 1 91 ? -26.010 -14.233 -17.645 1.00 84.25 91 PRO A CA 1
ATOM 597 C C . PRO A 1 91 ? -26.442 -12.894 -18.243 1.00 84.46 91 PRO A C 1
ATOM 598 O O . PRO A 1 91 ? -26.263 -12.676 -19.444 1.00 85.36 91 PRO A O 1
ATOM 602 N N . VAL A 1 92 ? -27.009 -12.010 -17.426 1.00 84.04 92 VAL A N 1
ATOM 603 C CA . VAL A 1 92 ? -27.541 -10.740 -17.934 1.00 84.65 92 VAL A CA 1
ATOM 604 C C . VAL A 1 92 ? -26.352 -9.811 -18.181 1.00 82.82 92 VAL A C 1
ATOM 605 O O . VAL A 1 92 ? -25.643 -9.435 -17.243 1.00 83.55 92 VAL A O 1
ATOM 609 N N . GLY A 1 93 ? -26.128 -9.475 -19.449 1.00 76.55 93 GLY A N 1
ATOM 610 C CA . GLY A 1 93 ? -24.965 -8.689 -19.847 1.00 75.38 93 GLY A CA 1
ATOM 611 C C . GLY A 1 93 ? -25.127 -7.959 -21.164 1.00 71.40 93 GLY A C 1
ATOM 612 O O . GLY A 1 93 ? -25.974 -8.307 -21.986 1.00 68.84 93 GLY A O 1
ATOM 613 N N . LEU A 1 94 ? -24.316 -6.924 -21.343 1.00 70.78 94 LEU A N 1
ATOM 614 C CA . LEU A 1 94 ? -24.295 -6.138 -22.571 1.00 69.88 94 LEU A CA 1
ATOM 615 C C . LEU A 1 94 ? -23.106 -6.621 -23.392 1.00 67.86 94 LEU A C 1
ATOM 616 O O . LEU A 1 94 ? -21.996 -6.710 -22.864 1.00 65.22 94 LEU A O 1
ATOM 621 N N . VAL A 1 95 ? -23.347 -6.964 -24.661 1.00 67.78 95 VAL A N 1
ATOM 622 C CA . VAL A 1 95 ? -22.315 -7.542 -25.547 1.00 67.42 95 VAL A CA 1
ATOM 623 C C . VAL A 1 95 ? -21.781 -6.484 -26.510 1.00 64.16 95 VAL A C 1
ATOM 624 O O . VAL A 1 95 ? -22.560 -5.889 -27.270 1.00 59.60 95 VAL A O 1
ATOM 628 N N . MET A 1 96 ? -20.455 -6.287 -26.479 1.00 60.12 96 MET A N 1
ATOM 629 C CA . MET A 1 96 ? -19.781 -5.145 -27.109 1.00 59.65 96 MET A CA 1
ATOM 630 C C . MET A 1 96 ? -18.486 -5.560 -27.781 1.00 56.83 96 MET A C 1
ATOM 631 O O . MET A 1 96 ? -17.969 -6.647 -27.529 1.00 55.21 96 MET A O 1
ATOM 636 N N . GLU A 1 97 ? -17.940 -4.656 -28.596 1.00 55.62 97 GLU A N 1
ATOM 637 C CA . GLU A 1 97 ? -16.630 -4.850 -29.210 1.00 53.80 97 GLU A CA 1
ATOM 638 C C . GLU A 1 97 ? -15.530 -5.000 -28.150 1.00 52.23 97 GLU A C 1
ATOM 639 O O . GLU A 1 97 ? -15.586 -4.366 -27.095 1.00 50.35 97 GLU A O 1
ATOM 645 N N . TYR A 1 98 ? -14.536 -5.835 -28.456 1.00 50.64 98 TYR A N 1
ATOM 646 C CA . TYR A 1 98 ? -13.372 -6.045 -27.597 1.00 51.63 98 TYR A CA 1
ATOM 647 C C . TYR A 1 98 ? -12.247 -5.105 -28.015 1.00 50.98 98 TYR A C 1
ATOM 648 O O . TYR A 1 98 ? -11.878 -5.072 -29.175 1.00 50.99 98 TYR A O 1
ATOM 657 N N . MET A 1 99 ? -11.696 -4.380 -27.043 1.00 52.26 99 MET A N 1
ATOM 658 C CA . MET A 1 99 ? -10.630 -3.420 -27.253 1.00 52.57 99 MET A CA 1
ATOM 659 C C . MET A 1 99 ? -9.364 -3.953 -26.569 1.00 53.35 99 MET A C 1
ATOM 660 O O . MET A 1 99 ? -9.186 -3.775 -25.359 1.00 52.00 99 MET A O 1
ATOM 665 N N . GLU A 1 100 ? -8.485 -4.582 -27.353 1.00 55.88 100 GLU A N 1
ATOM 666 C CA . GLU A 1 100 ? -7.317 -5.338 -26.839 1.00 58.65 100 GLU A CA 1
ATOM 667 C C . GLU A 1 100 ? -6.469 -4.624 -25.778 1.00 57.49 100 GLU A C 1
ATOM 668 O O . GLU A 1 100 ? -6.028 -5.238 -24.800 1.00 56.40 100 GLU A O 1
ATOM 674 N N . THR A 1 101 ? -6.210 -3.340 -25.999 1.00 51.76 101 THR A N 1
ATOM 675 C CA . THR A 1 101 ? -5.261 -2.608 -25.174 1.00 52.24 101 THR A CA 1
ATOM 676 C C . THR A 1 101 ? -5.860 -2.128 -23.839 1.00 51.54 101 THR A C 1
ATOM 677 O O . THR A 1 101 ? -5.124 -1.736 -22.935 1.00 53.42 101 THR A O 1
ATOM 681 N N . GLY A 1 102 ? -7.181 -2.190 -23.695 1.00 52.13 102 GLY A N 1
ATOM 682 C CA . GLY A 1 102 ? -7.823 -1.835 -22.438 1.00 50.41 102 GLY A CA 1
ATOM 683 C C . GLY A 1 102 ? -7.982 -0.329 -22.332 1.00 51.06 102 GLY A C 1
ATOM 684 O O . GLY A 1 102 ? -8.158 0.346 -23.337 1.00 51.05 102 GLY A O 1
ATOM 685 N N . SER A 1 103 ? -7.891 0.190 -21.114 1.00 49.61 103 SER A N 1
ATOM 686 C CA . SER A 1 103 ? -8.264 1.559 -20.824 1.00 51.80 103 SER A CA 1
ATOM 687 C C . SER A 1 103 ? -7.070 2.510 -20.830 1.00 54.50 103 SER A C 1
ATOM 688 O O . SER A 1 103 ? -5.916 2.104 -20.667 1.00 55.41 103 SER A O 1
ATOM 691 N N . LEU A 1 104 ? -7.376 3.789 -21.017 1.00 53.49 104 LEU A N 1
ATOM 692 C CA . LEU A 1 104 ? -6.389 4.844 -20.899 1.00 54.46 104 LEU A CA 1
ATOM 693 C C . LEU A 1 104 ? -5.809 4.892 -19.485 1.00 53.37 104 LEU A C 1
ATOM 694 O O . LEU A 1 104 ? -4.620 5.134 -19.323 1.00 52.17 104 LEU A O 1
ATOM 699 N N . GLU A 1 105 ? -6.648 4.654 -18.478 1.00 53.03 105 GLU A N 1
ATOM 700 C CA . GLU A 1 105 ? -6.206 4.616 -17.082 1.00 52.69 105 GLU A CA 1
ATOM 701 C C . GLU A 1 105 ? -5.034 3.662 -16.879 1.00 52.40 105 GLU A C 1
ATOM 702 O O . GLU A 1 105 ? -4.029 4.033 -16.250 1.00 50.00 105 GLU A O 1
ATOM 708 N N . LYS A 1 106 ? -5.181 2.449 -17.419 1.00 53.49 106 LYS A N 1
ATOM 709 C CA . LYS A 1 106 ? -4.137 1.427 -17.361 1.00 54.70 106 LYS A CA 1
ATOM 710 C C . LYS A 1 106 ? -2.913 1.834 -18.184 1.00 53.30 106 LYS A C 1
ATOM 711 O O . LYS A 1 106 ? -1.785 1.629 -17.749 1.00 55.43 106 LYS A O 1
ATOM 715 N N . LEU A 1 107 ? -3.135 2.417 -19.360 1.00 53.88 107 LEU A N 1
ATOM 716 C CA . LEU A 1 107 ? -2.030 2.872 -20.210 1.00 53.69 107 LEU A CA 1
ATOM 717 C C . LEU A 1 107 ? -1.211 3.973 -19.548 1.00 53.08 107 LEU A C 1
ATOM 718 O O . LEU A 1 107 ? 0.018 3.923 -19.558 1.00 56.54 107 LEU A O 1
ATOM 723 N N . LEU A 1 108 ? -1.895 4.955 -18.970 1.00 54.53 108 LEU A N 1
ATOM 724 C CA . LEU A 1 108 ? -1.238 6.066 -18.274 1.00 55.39 108 LEU A CA 1
ATOM 725 C C . LEU A 1 108 ? -0.391 5.616 -17.095 1.00 56.74 108 LEU A C 1
ATOM 726 O O . LEU A 1 108 ? 0.623 6.243 -16.800 1.00 57.49 108 LEU A O 1
ATOM 731 N N . ALA A 1 109 ? -0.798 4.534 -16.434 1.00 59.90 109 ALA A N 1
ATOM 732 C CA . ALA A 1 109 ? -0.049 3.999 -15.290 1.00 61.76 109 ALA A CA 1
ATOM 733 C C . ALA A 1 109 ? 1.098 3.050 -15.675 1.00 62.21 109 ALA A C 1
ATOM 734 O O . ALA A 1 109 ? 1.944 2.770 -14.838 1.00 66.32 109 ALA A O 1
ATOM 736 N N . SER A 1 110 ? 1.142 2.588 -16.925 1.00 69.33 110 SER A N 1
ATOM 737 C CA . SER A 1 110 ? 2.084 1.540 -17.355 1.00 75.01 110 SER A CA 1
ATOM 738 C C . SER A 1 110 ? 3.494 2.065 -17.644 1.00 76.19 110 SER A C 1
ATOM 739 O O . SER A 1 110 ? 4.444 1.654 -16.992 1.00 90.40 110 SER A O 1
ATOM 742 N N . GLU A 1 111 ? 3.628 2.947 -18.628 1.00 77.85 111 GLU A N 1
ATOM 743 C CA . GLU A 1 111 ? 4.932 3.520 -18.999 1.00 81.07 111 GLU A CA 1
ATOM 744 C C . GLU A 1 111 ? 4.784 4.925 -19.602 1.00 78.79 111 GLU A C 1
ATOM 745 O O . GLU A 1 111 ? 3.672 5.314 -19.987 1.00 74.65 111 GLU A O 1
ATOM 751 N N . PRO A 1 112 ? 5.897 5.692 -19.691 1.00 75.40 112 PRO A N 1
ATOM 752 C CA . PRO A 1 112 ? 5.800 7.026 -20.304 1.00 72.00 112 PRO A CA 1
ATOM 753 C C . PRO A 1 112 ? 5.462 6.959 -21.794 1.00 69.85 112 PRO A C 1
ATOM 754 O O . PRO A 1 112 ? 6.121 6.235 -22.535 1.00 77.74 112 PRO A O 1
ATOM 758 N N . LEU A 1 113 ? 4.430 7.693 -22.210 1.00 64.91 113 LEU A N 1
ATOM 759 C CA . LEU A 1 113 ? 3.918 7.648 -23.582 1.00 61.91 113 LEU A CA 1
ATOM 760 C C . LEU A 1 113 ? 4.542 8.751 -24.430 1.00 55.12 113 LEU A C 1
ATOM 761 O O . LEU A 1 113 ? 4.729 9.865 -23.942 1.00 55.50 113 LEU A O 1
ATOM 766 N N . PRO A 1 114 ? 4.856 8.459 -25.702 1.00 51.77 114 PRO A N 1
ATOM 767 C CA . PRO A 1 114 ? 5.333 9.564 -26.536 1.00 50.04 114 PRO A CA 1
ATOM 768 C C . PRO A 1 114 ? 4.244 10.613 -26.740 1.00 51.78 114 PRO A C 1
ATOM 769 O O . PRO A 1 114 ? 3.054 10.278 -26.878 1.00 50.59 114 PRO A O 1
ATOM 773 N N . TRP A 1 115 ? 4.677 11.869 -26.764 1.00 52.95 115 TRP A N 1
ATOM 774 C CA . TRP A 1 115 ? 3.794 13.024 -26.886 1.00 51.65 115 TRP A CA 1
ATOM 775 C C . TRP A 1 115 ? 2.868 13.008 -28.103 1.00 49.46 115 TRP A C 1
ATOM 776 O O . TRP A 1 115 ? 1.725 13.457 -27.996 1.00 50.02 115 TRP A O 1
ATOM 787 N N . ASP A 1 116 ? 3.324 12.467 -29.231 1.00 49.48 116 ASP A N 1
ATOM 788 C CA . ASP A 1 116 ? 2.457 12.402 -30.421 1.00 51.55 116 ASP A CA 1
ATOM 789 C C . ASP A 1 116 ? 1.239 11.521 -30.182 1.00 49.27 116 ASP A C 1
ATOM 790 O O . ASP A 1 116 ? 0.140 11.846 -30.623 1.00 47.62 116 ASP A O 1
ATOM 795 N N . LEU A 1 117 ? 1.437 10.423 -29.460 1.00 49.22 117 LEU A N 1
ATOM 796 C CA . LEU A 1 117 ? 0.341 9.531 -29.110 1.00 51.00 117 LEU A CA 1
ATOM 797 C C . LEU A 1 117 ? -0.618 10.196 -28.106 1.00 49.94 117 LEU A C 1
ATOM 798 O O . LEU A 1 117 ? -1.842 10.098 -28.253 1.00 47.43 117 LEU A O 1
ATOM 803 N N . ARG A 1 118 ? -0.060 10.889 -27.118 1.00 48.01 118 ARG A N 1
ATOM 804 C CA . ARG A 1 118 ? -0.871 11.631 -26.142 1.00 49.36 118 ARG A CA 1
ATOM 805 C C . ARG A 1 118 ? -1.806 12.626 -26.824 1.00 49.26 118 ARG A C 1
ATOM 806 O O . ARG A 1 118 ? -3.001 12.685 -26.506 1.00 49.21 118 ARG A O 1
ATOM 814 N N . PHE A 1 119 ? -1.262 13.395 -27.768 1.00 48.60 119 PHE A N 1
ATOM 815 C CA . PHE A 1 119 ? -2.057 14.388 -28.482 1.00 47.43 119 PHE A CA 1
ATOM 816 C C . PHE A 1 119 ? -3.139 13.722 -29.329 1.00 46.49 119 PHE A C 1
ATOM 817 O O . PHE A 1 119 ? -4.264 14.222 -29.402 1.00 50.46 119 PHE A O 1
ATOM 825 N N . ARG A 1 120 ? -2.814 12.585 -29.941 1.00 46.34 120 ARG A N 1
ATOM 826 C CA . ARG A 1 120 ? -3.781 11.865 -30.755 1.00 45.34 120 ARG A CA 1
ATOM 827 C C . ARG A 1 120 ? -4.898 11.258 -29.890 1.00 44.51 120 ARG A C 1
ATOM 828 O O . ARG A 1 120 ? -6.046 11.246 -30.312 1.00 45.65 120 ARG A O 1
ATOM 836 N N . ILE A 1 121 ? -4.577 10.781 -28.691 1.00 42.82 121 ILE A N 1
ATOM 837 C CA . ILE A 1 121 ? -5.606 10.264 -27.776 1.00 44.39 121 ILE A CA 1
ATOM 838 C C . ILE A 1 121 ? -6.579 11.367 -27.371 1.00 46.36 121 ILE A C 1
ATOM 839 O O . ILE A 1 121 ? -7.800 11.165 -27.373 1.00 45.39 121 ILE A O 1
ATOM 844 N N . VAL A 1 122 ? -6.033 12.533 -27.034 1.00 49.20 122 VAL A N 1
ATOM 845 C CA . VAL A 1 122 ? -6.847 13.680 -26.627 1.00 47.14 122 VAL A CA 1
ATOM 846 C C . VAL A 1 122 ? -7.769 14.073 -27.784 1.00 47.19 122 VAL A C 1
ATOM 847 O O . VAL A 1 122 ? -8.979 14.233 -27.590 1.00 45.31 122 VAL A O 1
ATOM 851 N N . HIS A 1 123 ? -7.191 14.199 -28.979 1.00 45.10 123 HIS A N 1
ATOM 852 C CA . HIS A 1 123 ? -7.946 14.612 -30.145 1.00 45.59 123 HIS A CA 1
ATOM 853 C C . HIS A 1 123 ? -9.070 13.640 -30.470 1.00 46.19 123 HIS A C 1
ATOM 854 O O . HIS A 1 123 ? -10.214 14.056 -30.638 1.00 46.92 123 HIS A O 1
ATOM 861 N N . GLU A 1 124 ? -8.744 12.353 -30.546 1.00 47.34 124 GLU A N 1
ATOM 862 C CA . GLU A 1 124 ? -9.738 11.321 -30.861 1.00 49.21 124 GLU A CA 1
ATOM 863 C C . GLU A 1 124 ? -10.869 11.268 -29.824 1.00 49.39 124 GLU A C 1
ATOM 864 O O . GLU A 1 124 ? -12.050 11.171 -30.189 1.00 47.45 124 GLU A O 1
ATOM 870 N N . THR A 1 125 ? -10.512 11.357 -28.545 1.00 48.64 125 THR A N 1
ATOM 871 C CA . THR A 1 125 ? -11.509 11.460 -27.479 1.00 48.01 125 THR A CA 1
ATOM 872 C C . THR A 1 125 ? -12.432 12.668 -27.716 1.00 47.52 125 THR A C 1
ATOM 873 O O . THR A 1 125 ? -13.645 12.560 -27.575 1.00 46.02 125 THR A O 1
ATOM 877 N N . ALA A 1 126 ? -11.845 13.800 -28.097 1.00 48.94 126 ALA A N 1
ATOM 878 C CA . ALA A 1 126 ? -12.607 15.026 -28.360 1.00 50.48 126 ALA A CA 1
ATOM 879 C C . ALA A 1 126 ? -13.546 14.875 -29.555 1.00 49.95 126 ALA A C 1
ATOM 880 O O . ALA A 1 126 ? -14.683 15.327 -29.501 1.00 52.71 126 ALA A O 1
ATOM 882 N N . VAL A 1 127 ? -13.081 14.220 -30.615 1.00 50.83 127 VAL A N 1
ATOM 883 C CA . VAL A 1 127 ? -13.902 13.993 -31.825 1.00 50.43 127 VAL A CA 1
ATOM 884 C C . VAL A 1 127 ? -15.111 13.081 -31.525 1.00 50.15 127 VAL A C 1
ATOM 885 O O . VAL A 1 127 ? -16.213 13.305 -32.024 1.00 52.31 127 VAL A O 1
ATOM 889 N N . GLY A 1 128 ? -14.893 12.055 -30.709 1.00 49.76 128 GLY A N 1
ATOM 890 C CA . GLY A 1 128 ? -15.976 11.198 -30.243 1.00 49.55 128 GLY A CA 1
ATOM 891 C C . GLY A 1 128 ? -16.988 11.950 -29.407 1.00 48.49 128 GLY A C 1
ATOM 892 O O . GLY A 1 128 ? -18.181 11.832 -29.632 1.00 50.66 128 GLY A O 1
ATOM 893 N N . MET A 1 129 ? -16.514 12.723 -28.440 1.00 48.14 129 MET A N 1
ATOM 894 C CA . MET A 1 129 ? -17.400 13.569 -27.631 1.00 50.95 129 MET A CA 1
ATOM 895 C C . MET A 1 129 ? -18.185 14.580 -28.471 1.00 53.07 129 MET A C 1
ATOM 896 O O . MET A 1 129 ? -19.375 14.804 -28.218 1.00 55.11 129 MET A O 1
ATOM 901 N N . ASN A 1 130 ? -17.515 15.184 -29.455 1.00 51.99 130 ASN A N 1
ATOM 902 C CA . ASN A 1 130 ? -18.149 16.129 -30.369 1.00 50.84 130 ASN A CA 1
ATOM 903 C C . ASN A 1 130 ? -19.281 15.474 -31.149 1.00 52.82 130 ASN A C 1
ATOM 904 O O . ASN A 1 130 ? -20.300 16.108 -31.413 1.00 56.73 130 ASN A O 1
ATOM 909 N N . PHE A 1 131 ? -19.091 14.217 -31.538 1.00 54.71 131 PHE A N 1
ATOM 910 C CA . PHE A 1 131 ? -20.121 13.474 -32.257 1.00 53.38 131 PHE A CA 1
ATOM 911 C C . PHE A 1 131 ? -21.367 13.285 -31.398 1.00 53.98 131 PHE A C 1
ATOM 912 O O . PHE A 1 131 ? -22.482 13.483 -31.878 1.00 54.02 131 PHE A O 1
ATOM 920 N N . LEU A 1 132 ? -21.166 12.914 -30.135 1.00 54.10 132 LEU A N 1
ATOM 921 C CA . LEU A 1 132 ? -22.278 12.745 -29.200 1.00 53.51 132 LEU A CA 1
ATOM 922 C C . LEU A 1 132 ? -23.079 14.040 -29.075 1.00 55.55 132 LEU A C 1
ATOM 923 O O . LEU A 1 132 ? -24.301 14.019 -29.226 1.00 58.92 132 LEU A O 1
ATOM 928 N N . HIS A 1 133 ? -22.385 15.158 -28.844 1.00 55.56 133 HIS A N 1
ATOM 929 C CA . HIS A 1 133 ? -23.032 16.477 -28.676 1.00 55.47 133 HIS A CA 1
ATOM 930 C C . HIS A 1 133 ? -23.641 17.053 -29.962 1.00 57.07 133 HIS A C 1
ATOM 931 O O . HIS A 1 133 ? -24.416 18.003 -29.889 1.00 60.16 133 HIS A O 1
ATOM 938 N N . CYS A 1 134 ? -23.268 16.506 -31.120 1.00 58.92 134 CYS A N 1
ATOM 939 C CA . CYS A 1 134 ? -23.863 16.873 -32.415 1.00 59.42 134 CYS A CA 1
ATOM 940 C C . CYS A 1 134 ? -25.158 16.144 -32.754 1.00 61.62 134 CYS A C 1
ATOM 941 O O . CYS A 1 134 ? -25.841 16.528 -33.700 1.00 64.60 134 CYS A O 1
ATOM 944 N N . MET A 1 135 ? -25.494 15.095 -32.008 1.00 64.50 135 MET A N 1
ATOM 945 C CA . MET A 1 135 ? -26.739 14.367 -32.239 1.00 67.52 135 MET A CA 1
ATOM 946 C C . MET A 1 135 ? -27.925 15.292 -31.937 1.00 72.69 135 MET A C 1
ATOM 947 O O . MET A 1 135 ? -27.773 16.311 -31.244 1.00 72.52 135 MET A O 1
ATOM 952 N N . SER A 1 136 ? -29.088 14.950 -32.490 1.00 76.61 136 SER A N 1
ATOM 953 C CA . SER A 1 136 ? -30.326 15.704 -32.279 1.00 77.57 136 SER A CA 1
ATOM 954 C C . SER A 1 136 ? -31.332 14.775 -31.586 1.00 75.49 136 SER A C 1
ATOM 955 O O . SER A 1 136 ? -31.828 13.851 -32.232 1.00 77.58 136 SER A O 1
ATOM 957 N N . PRO A 1 137 ? -31.617 14.958 -30.289 1.00 73.55 137 PRO A N 1
ATOM 958 C CA . PRO A 1 137 ? -30.957 15.915 -29.393 1.00 71.26 137 PRO A CA 1
ATOM 959 C C . PRO A 1 137 ? -29.546 15.452 -28.955 1.00 73.56 137 PRO A C 1
ATOM 960 O O . PRO A 1 137 ? -29.171 14.296 -29.212 1.00 69.68 137 PRO A O 1
ATOM 964 N N . PRO A 1 138 ? -28.768 16.342 -28.297 1.00 70.17 138 PRO A N 1
ATOM 965 C CA . PRO A 1 138 ? -27.425 15.964 -27.852 1.00 68.89 138 PRO A CA 1
ATOM 966 C C . PRO A 1 138 ? -27.428 14.811 -26.858 1.00 67.81 138 PRO A C 1
ATOM 967 O O . PRO A 1 138 ? -28.319 14.723 -26.015 1.00 73.68 138 PRO A O 1
ATOM 971 N N . LEU A 1 139 ? -26.449 13.922 -26.984 1.00 65.67 139 LEU A N 1
ATOM 972 C CA . LEU A 1 139 ? -26.266 12.835 -26.040 1.00 66.20 139 LEU A CA 1
ATOM 973 C C . LEU A 1 139 ? -25.141 13.239 -25.080 1.00 63.31 139 LEU A C 1
ATOM 974 O O . LEU A 1 139 ? -24.002 13.428 -25.499 1.00 62.49 139 LEU A O 1
ATOM 979 N N . LEU A 1 140 ? -25.480 13.409 -23.805 1.00 61.72 140 LEU A N 1
ATOM 980 C CA . LEU A 1 140 ? -24.502 13.745 -22.768 1.00 59.21 140 LEU A CA 1
ATOM 981 C C . LEU A 1 140 ? -23.945 12.437 -22.223 1.00 56.09 140 LEU A C 1
ATOM 982 O O . LEU A 1 140 ? -24.706 11.536 -21.896 1.00 58.33 140 LEU A O 1
ATOM 987 N N . HIS A 1 141 ? -22.626 12.317 -22.155 1.00 54.66 141 HIS A N 1
ATOM 988 C CA . HIS A 1 141 ? -22.005 11.080 -21.686 1.00 56.56 141 HIS A CA 1
ATOM 989 C C . HIS A 1 141 ? -22.089 10.975 -20.165 1.00 55.87 141 HIS A C 1
ATOM 990 O O . HIS A 1 141 ? -22.503 9.951 -19.625 1.00 53.43 141 HIS A O 1
ATOM 997 N N . LEU A 1 142 ? -21.646 12.035 -19.494 1.00 56.92 142 LEU A N 1
ATOM 998 C CA . LEU A 1 142 ? -21.727 12.196 -18.027 1.00 56.42 142 LEU A CA 1
ATOM 999 C C . LEU A 1 142 ? -20.879 11.250 -17.157 1.00 54.66 142 LEU A C 1
ATOM 1000 O O . LEU A 1 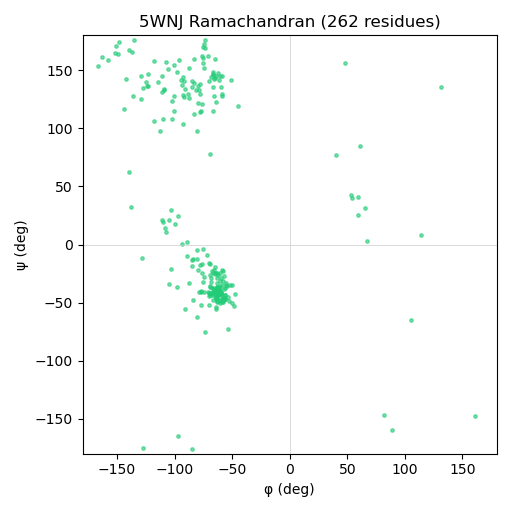142 ? -20.935 11.338 -15.935 1.00 57.10 142 LEU A O 1
ATOM 1005 N N . ASN A 1 143 ? -20.077 10.385 -17.774 1.00 53.41 143 ASN A N 1
ATOM 1006 C CA . ASN A 1 143 ? -19.163 9.506 -17.049 1.00 54.53 143 ASN A CA 1
ATOM 1007 C C . ASN A 1 143 ? -17.776 9.411 -17.742 1.00 53.31 143 ASN A C 1
ATOM 1008 O O . ASN A 1 143 ? -17.096 8.395 -17.658 1.00 54.28 143 ASN A O 1
ATOM 1013 N N . LEU A 1 144 ? -17.348 10.492 -18.387 1.00 53.28 144 LEU A N 1
ATOM 1014 C CA . LEU A 1 144 ? -16.109 10.496 -19.156 1.00 51.98 144 LEU A CA 1
ATOM 1015 C C . LEU A 1 144 ? -14.890 10.578 -18.221 1.00 50.40 144 LEU A C 1
ATOM 1016 O O . LEU A 1 144 ? -14.741 11.526 -17.455 1.00 48.45 144 LEU A O 1
ATOM 1021 N N . LYS A 1 145 ? -14.025 9.576 -18.318 1.00 50.58 145 LYS A N 1
ATOM 1022 C CA . LYS A 1 145 ? -12.815 9.474 -17.510 1.00 53.12 145 LYS A CA 1
ATOM 1023 C C . LYS A 1 145 ? -11.865 8.450 -18.164 1.00 53.46 145 LYS A C 1
ATOM 1024 O O . LYS A 1 145 ? -12.313 7.645 -18.987 1.00 54.87 145 LYS A O 1
ATOM 1029 N N . PRO A 1 146 ? -10.558 8.474 -17.822 1.00 51.34 146 PRO A N 1
ATOM 1030 C CA . PRO A 1 146 ? -9.614 7.562 -18.491 1.00 49.93 146 PRO A CA 1
ATOM 1031 C C . PRO A 1 146 ? -10.042 6.089 -18.475 1.00 50.58 146 PRO A C 1
ATOM 1032 O O . PRO A 1 146 ? -9.805 5.372 -19.446 1.00 53.76 146 PRO A O 1
ATOM 1036 N N . ALA A 1 147 ? -10.689 5.660 -17.397 1.00 49.72 147 ALA A N 1
ATOM 1037 C CA . ALA A 1 147 ? -11.213 4.290 -17.280 1.00 53.13 147 ALA A CA 1
ATOM 1038 C C . ALA A 1 147 ? -12.254 3.900 -18.350 1.00 51.80 147 ALA A C 1
ATOM 1039 O O . ALA A 1 147 ? -12.419 2.728 -18.628 1.00 51.20 147 ALA A O 1
ATOM 1041 N N . ASN A 1 148 ? -12.942 4.881 -18.923 1.00 51.00 148 ASN A N 1
ATOM 1042 C CA . ASN A 1 148 ? -13.964 4.659 -19.930 1.00 52.22 148 ASN A CA 1
ATOM 1043 C C . ASN A 1 148 ? -13.526 5.086 -21.335 1.00 51.64 148 ASN A C 1
ATOM 1044 O O . ASN A 1 148 ? -14.364 5.203 -22.238 1.00 53.07 148 ASN A O 1
ATOM 1049 N N . ILE A 1 149 ? -12.227 5.317 -21.520 1.00 47.61 149 ILE A N 1
ATOM 1050 C CA . ILE A 1 149 ? -11.667 5.615 -22.831 1.00 47.59 149 ILE A CA 1
ATOM 1051 C C . ILE A 1 149 ? -10.843 4.383 -23.201 1.00 45.33 149 ILE A C 1
ATOM 1052 O O . ILE A 1 149 ? -9.789 4.122 -22.608 1.00 45.51 149 ILE A O 1
ATOM 1057 N N . LEU A 1 150 ? -11.346 3.605 -24.154 1.00 45.14 150 LEU A N 1
ATOM 1058 C CA . LEU A 1 150 ? -10.734 2.326 -24.509 1.00 45.91 150 LEU A CA 1
ATOM 1059 C C . LEU A 1 150 ? -9.892 2.445 -25.767 1.00 46.37 150 LEU A C 1
ATOM 1060 O O . LEU A 1 150 ? -10.146 3.297 -26.620 1.00 44.83 150 LEU A O 1
ATOM 1065 N N . LEU A 1 151 ? -8.908 1.558 -25.872 1.00 48.65 151 LEU A N 1
ATOM 1066 C CA . LEU A 1 151 ? -7.872 1.619 -26.894 1.00 52.62 151 LEU A CA 1
ATOM 1067 C C . LEU A 1 151 ? -7.754 0.292 -27.636 1.00 52.10 151 LEU A C 1
ATOM 1068 O O . LEU A 1 151 ? -7.739 -0.773 -27.023 1.00 50.48 151 LEU A O 1
ATOM 1073 N N . ASP A 1 152 ? -7.669 0.364 -28.962 1.00 54.25 152 ASP A N 1
ATOM 1074 C CA . ASP A 1 152 ? -7.557 -0.836 -29.793 1.00 50.32 152 ASP A CA 1
ATOM 1075 C C . ASP A 1 152 ? -6.094 -1.268 -29.887 1.00 51.53 152 ASP A C 1
ATOM 1076 O O . ASP A 1 152 ? -5.216 -0.656 -29.254 1.00 54.54 152 ASP A O 1
ATOM 1081 N N . ALA A 1 153 ? -5.823 -2.302 -30.676 1.00 50.94 153 ALA A N 1
ATOM 1082 C CA . ALA A 1 153 ? -4.451 -2.833 -30.826 1.00 51.82 153 ALA A CA 1
ATOM 1083 C C . ALA A 1 153 ? -3.427 -1.821 -31.329 1.00 52.45 153 ALA A C 1
ATOM 1084 O O . ALA A 1 153 ? -2.232 -2.025 -31.128 1.00 57.25 153 ALA A O 1
ATOM 1086 N N . HIS A 1 154 ? -3.884 -0.770 -32.011 1.00 51.07 154 HIS A N 1
ATOM 1087 C CA . HIS A 1 154 ? -2.999 0.281 -32.517 1.00 51.00 154 HIS A CA 1
ATOM 1088 C C . HIS A 1 154 ? -3.190 1.617 -31.777 1.00 50.42 154 HIS A C 1
ATOM 1089 O O . HIS A 1 154 ? -2.815 2.677 -32.281 1.00 46.54 154 HIS A O 1
ATOM 1096 N N . TYR A 1 155 ? -3.756 1.534 -30.568 1.00 50.23 155 TYR A N 1
ATOM 1097 C CA . TYR A 1 155 ? -3.913 2.649 -29.640 1.00 50.23 155 TYR A CA 1
ATOM 1098 C C . TYR A 1 155 ? -4.848 3.776 -30.104 1.00 52.24 155 TYR A C 1
ATOM 1099 O O . TYR A 1 155 ? -4.656 4.935 -29.731 1.00 53.04 155 TYR A O 1
ATOM 1108 N N . HIS A 1 156 ? -5.872 3.420 -30.887 1.00 51.98 156 HIS A N 1
ATOM 1109 C CA . HIS A 1 156 ? -6.930 4.355 -31.296 1.00 48.76 156 HIS A CA 1
ATOM 1110 C C . HIS A 1 156 ? -8.101 4.287 -30.314 1.00 48.43 156 HIS A C 1
ATOM 1111 O O . HIS A 1 156 ? -8.454 3.214 -29.812 1.00 48.48 156 HIS A O 1
ATOM 1118 N N . VAL A 1 157 ? -8.711 5.441 -30.077 1.00 48.28 157 VAL A N 1
ATOM 1119 C CA . VAL A 1 157 ? -9.702 5.616 -29.033 1.00 49.77 157 VAL A CA 1
ATOM 1120 C C . VAL A 1 157 ? -11.081 5.168 -29.495 1.00 50.95 157 VAL A C 1
ATOM 1121 O O . VAL A 1 157 ? -11.483 5.411 -30.633 1.00 51.68 157 VAL A O 1
ATOM 1125 N N . LYS A 1 158 ? -11.789 4.499 -28.592 1.00 50.59 158 LYS A N 1
ATOM 1126 C CA . LYS A 1 158 ? -13.234 4.357 -28.677 1.00 51.81 158 LYS A CA 1
ATOM 1127 C C . LYS A 1 158 ? -13.794 4.598 -27.276 1.00 51.48 158 LYS A C 1
ATOM 1128 O O . LYS A 1 158 ? -13.322 3.995 -26.312 1.00 51.02 158 LYS A O 1
ATOM 1134 N N . ILE A 1 159 ? -14.767 5.500 -27.178 1.00 51.53 159 ILE A N 1
ATOM 1135 C CA . ILE A 1 159 ? -15.410 5.869 -25.905 1.00 52.96 159 ILE A CA 1
ATOM 1136 C C . ILE A 1 159 ? -16.444 4.807 -25.503 1.00 53.00 159 ILE A C 1
ATOM 1137 O O . ILE A 1 159 ? -17.246 4.390 -26.328 1.00 52.35 159 ILE A O 1
ATOM 1142 N N . SER A 1 160 ? -16.411 4.378 -24.240 1.00 55.36 160 SER A N 1
ATOM 1143 C CA . SER A 1 160 ? -17.332 3.359 -23.724 1.00 57.99 160 SER A CA 1
ATOM 1144 C C . SER A 1 160 ? -18.036 3.836 -22.444 1.00 59.38 160 SER A C 1
ATOM 1145 O O . SER A 1 160 ? -17.884 4.993 -22.034 1.00 54.90 160 SER A O 1
ATOM 1148 N N . ASP A 1 161 ? -18.810 2.924 -21.846 1.00 62.71 161 ASP A N 1
ATOM 1149 C CA . ASP A 1 161 ? -19.615 3.149 -20.642 1.00 62.23 161 ASP A CA 1
ATOM 1150 C C . ASP A 1 161 ? -20.663 4.242 -20.841 1.00 63.42 161 ASP A C 1
ATOM 1151 O O . ASP A 1 161 ? -20.456 5.404 -20.503 1.00 63.66 161 ASP A O 1
ATOM 1156 N N . PHE A 1 162 ? -21.800 3.838 -21.387 1.00 66.73 162 PHE A N 1
ATOM 1157 C CA . PHE A 1 162 ? -22.948 4.722 -21.552 1.00 68.34 162 PHE A CA 1
ATOM 1158 C C . PHE A 1 162 ? -24.008 4.513 -20.455 1.00 66.06 162 PHE A C 1
ATOM 1159 O O . PHE A 1 162 ? -25.148 4.958 -20.595 1.00 69.14 162 PHE A O 1
ATOM 1167 N N . GLY A 1 163 ? -23.615 3.874 -19.351 1.00 64.93 163 GLY A N 1
ATOM 1168 C CA . GLY A 1 163 ? -24.505 3.610 -18.227 1.00 66.78 163 GLY A CA 1
ATOM 1169 C C . GLY A 1 163 ? -25.206 4.829 -17.651 1.00 68.94 163 GLY A C 1
ATOM 1170 O O . GLY A 1 163 ? -26.361 4.726 -17.242 1.00 72.45 163 GLY A O 1
ATOM 1171 N N . LEU A 1 164 ? -24.522 5.977 -17.628 1.00 70.01 164 LEU A N 1
ATOM 1172 C CA . LEU A 1 164 ? -25.071 7.214 -17.043 1.00 70.87 164 LEU A CA 1
ATOM 1173 C C . LEU A 1 164 ? -25.470 8.279 -18.074 1.00 69.03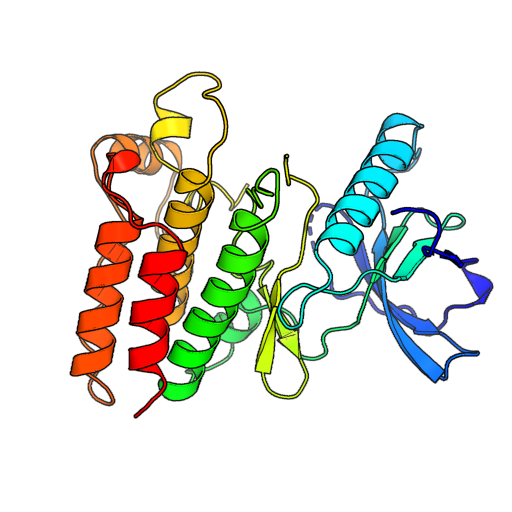 164 LEU A C 1
ATOM 1174 O O . LEU A 1 164 ? -25.787 9.402 -17.700 1.00 73.03 164 LEU A O 1
ATOM 1179 N N . ALA A 1 165 ? -25.491 7.927 -19.358 1.00 72.27 165 ALA A N 1
ATOM 1180 C CA . ALA A 1 165 ? -25.736 8.905 -20.424 1.00 70.93 165 ALA A CA 1
ATOM 1181 C C . ALA A 1 165 ? -27.206 9.313 -20.473 1.00 73.88 165 ALA A C 1
ATOM 1182 O O . ALA A 1 165 ? -28.081 8.541 -20.082 1.00 77.13 165 ALA A O 1
ATOM 1184 N N . LYS A 1 166 ? -27.461 10.532 -20.946 1.00 78.41 166 LYS A N 1
ATOM 1185 C CA . LYS A 1 166 ? -28.800 11.121 -20.951 1.00 85.51 166 LYS A CA 1
ATOM 1186 C C . LYS A 1 166 ? -29.028 11.936 -22.218 1.00 89.40 166 LYS A C 1
ATOM 1187 O O . LYS A 1 166 ? -28.113 12.619 -22.688 1.00 82.53 166 LYS A O 1
ATOM 1193 N N . CYS A 1 167 ? -30.255 11.872 -22.743 1.00 101.14 167 CYS A N 1
ATOM 1194 C CA . CYS A 1 167 ? -30.709 12.719 -23.857 1.00 108.94 167 CYS A CA 1
ATOM 1195 C C . CYS A 1 167 ? -31.476 13.935 -23.326 1.00 111.35 167 CYS A C 1
ATOM 1196 O O . CYS A 1 167 ? -31.000 14.655 -22.440 1.00 110.39 167 CYS A O 1
ATOM 1199 N N . PHE A 1 182 ? -17.282 7.470 -4.954 1.00 93.42 182 PHE A N 1
ATOM 1200 C CA . PHE A 1 182 ? -16.269 6.659 -5.612 1.00 97.65 182 PHE A CA 1
ATOM 1201 C C . PHE A 1 182 ? -15.108 7.549 -6.094 1.00 97.33 182 PHE A C 1
ATOM 1202 O O . PHE A 1 182 ? -14.924 8.662 -5.585 1.00 89.12 182 PHE A O 1
ATOM 1204 N N . GLY A 1 183 ? -14.327 7.060 -7.064 1.00 96.93 183 GLY A N 1
ATOM 1205 C CA . GLY A 1 183 ? -13.287 7.865 -7.729 1.00 98.37 183 GLY A CA 1
ATOM 1206 C C . GLY A 1 183 ? -13.758 8.912 -8.752 1.00 100.34 183 GLY A C 1
ATOM 1207 O O . GLY A 1 183 ? -12.934 9.674 -9.277 1.00 93.71 183 GLY A O 1
ATOM 1208 N N . THR A 1 184 ? -15.066 8.975 -9.027 1.00 92.27 184 THR A N 1
ATOM 1209 C CA . THR A 1 184 ? -15.619 9.946 -9.978 1.00 87.90 184 THR A CA 1
ATOM 1210 C C . THR A 1 184 ? -15.644 11.423 -9.518 1.00 82.42 184 THR A C 1
ATOM 1211 O O . THR A 1 184 ? -15.948 12.291 -10.345 1.00 84.97 184 THR A O 1
ATOM 1215 N N . ILE A 1 185 ? -15.345 11.724 -8.245 1.00 71.99 185 ILE A N 1
ATOM 1216 C CA . ILE A 1 185 ? -15.424 13.112 -7.737 1.00 67.84 185 ILE A CA 1
ATOM 1217 C C . ILE A 1 185 ? -14.522 14.092 -8.501 1.00 61.38 185 ILE A C 1
ATOM 1218 O O . ILE A 1 185 ? -14.896 15.246 -8.702 1.00 54.82 185 ILE A O 1
ATOM 1220 N N . ALA A 1 186 ? -13.353 13.625 -8.943 1.00 59.23 186 ALA A N 1
ATOM 1221 C CA . ALA A 1 186 ? -12.418 14.462 -9.706 1.00 58.94 186 ALA A CA 1
ATOM 1222 C C . ALA A 1 186 ? -12.983 14.933 -11.049 1.00 57.22 186 ALA A C 1
ATOM 1223 O O . ALA A 1 186 ? -12.623 16.001 -11.517 1.00 60.07 186 ALA A O 1
ATOM 1225 N N . TYR A 1 187 ? -13.881 14.150 -11.640 1.00 57.28 187 TYR A N 1
ATOM 1226 C CA . TYR A 1 187 ? -14.477 14.457 -12.951 1.00 57.81 187 TYR A CA 1
ATOM 1227 C C . TYR A 1 187 ? -15.794 15.211 -12.855 1.00 58.11 187 TYR A C 1
ATOM 1228 O O . TYR A 1 187 ? -16.396 15.532 -13.886 1.00 58.35 187 TYR A O 1
ATOM 1237 N N . LEU A 1 188 ? -16.222 15.506 -11.624 1.00 60.34 188 LEU A N 1
ATOM 1238 C CA . LEU A 1 188 ? -17.524 16.100 -11.357 1.00 58.37 188 LEU A CA 1
ATOM 1239 C C . LEU A 1 188 ? -17.380 17.616 -11.454 1.00 54.71 188 LEU A C 1
ATOM 1240 O O . LEU A 1 188 ? -16.497 18.197 -10.812 1.00 55.50 188 LEU A O 1
ATOM 1245 N N . PRO A 1 189 ? -18.210 18.265 -12.283 1.00 53.08 189 PRO A N 1
ATOM 1246 C CA . PRO A 1 189 ? -18.119 19.726 -12.394 1.00 53.50 189 PRO A CA 1
ATOM 1247 C C . PRO A 1 189 ? -18.527 20.434 -11.088 1.00 56.18 189 PRO A C 1
ATOM 1248 O O . PRO A 1 189 ? -19.424 19.940 -10.394 1.00 51.34 189 PRO A O 1
ATOM 1252 N N . PRO A 1 190 ? -17.893 21.581 -10.763 1.00 56.40 190 PRO A N 1
ATOM 1253 C CA . PRO A 1 190 ? -18.181 22.281 -9.502 1.00 58.53 190 PRO A CA 1
ATOM 1254 C C . PRO A 1 190 ? -19.632 22.741 -9.318 1.00 58.63 190 PRO A C 1
ATOM 1255 O O . PRO A 1 190 ? -20.086 22.837 -8.178 1.00 59.82 190 PRO A O 1
ATOM 1259 N N . GLU A 1 191 ? -20.331 23.023 -10.419 1.00 56.45 191 GLU A N 1
ATOM 1260 C CA . GLU A 1 191 ? -21.751 23.394 -10.383 1.00 57.63 191 GLU A CA 1
ATOM 1261 C C . GLU A 1 191 ? -22.655 22.260 -9.896 1.00 62.63 191 GLU A C 1
ATOM 1262 O O . GLU A 1 191 ? -23.775 22.503 -9.454 1.00 64.83 191 GLU A O 1
ATOM 1268 N N . ARG A 1 192 ? -22.172 21.029 -10.008 1.00 66.30 192 ARG A N 1
ATOM 1269 C CA . ARG A 1 192 ? -22.871 19.855 -9.508 1.00 68.29 192 ARG A CA 1
ATOM 1270 C C . ARG A 1 192 ? -22.694 19.692 -8.001 1.00 67.85 192 ARG A C 1
ATOM 1271 O O . ARG A 1 192 ? -23.482 19.006 -7.352 1.00 70.91 192 ARG A O 1
ATOM 1279 N N . ILE A 1 193 ? -21.642 20.299 -7.457 1.00 66.11 193 ILE A N 1
ATOM 1280 C CA . ILE A 1 193 ? -21.427 20.391 -6.013 1.00 65.24 193 ILE A CA 1
ATOM 1281 C C . ILE A 1 193 ? -22.129 21.641 -5.453 1.00 66.54 193 ILE A C 1
ATOM 1282 O O . ILE A 1 193 ? -22.592 21.623 -4.319 1.00 72.38 193 ILE A O 1
ATOM 1287 N N . ARG A 1 194 ? -22.192 22.718 -6.237 1.00 69.34 194 ARG A N 1
ATOM 1288 C CA . ARG A 1 194 ? -22.843 23.971 -5.808 1.00 72.70 194 ARG A CA 1
ATOM 1289 C C . ARG A 1 194 ? -24.358 23.872 -5.677 1.00 76.65 194 ARG A C 1
ATOM 1290 O O . ARG A 1 194 ? -24.928 24.398 -4.724 1.00 78.22 194 ARG A O 1
ATOM 1298 N N . GLU A 1 195 ? -24.999 23.225 -6.647 1.00 79.74 195 GLU A N 1
ATOM 1299 C CA . GLU A 1 195 ? -26.454 23.218 -6.763 1.00 81.38 195 GLU A CA 1
ATOM 1300 C C . GLU A 1 195 ? -26.981 21.835 -6.462 1.00 84.42 195 GLU A C 1
ATOM 1301 O O . GLU A 1 195 ? -26.476 20.862 -7.008 1.00 87.13 195 GLU A O 1
ATOM 1307 N N . LYS A 1 196 ? -27.992 21.748 -5.596 1.00 92.94 196 LYS A N 1
ATOM 1308 C CA . LYS A 1 196 ? -28.701 20.487 -5.357 1.00 95.26 196 LYS A CA 1
ATOM 1309 C C . LYS A 1 196 ? -29.439 20.115 -6.641 1.00 96.94 196 LYS A C 1
ATOM 1310 O O . LYS A 1 196 ? -30.332 20.853 -7.073 1.00 106.61 196 LYS A O 1
ATOM 1312 N N . SER A 1 197 ? -29.041 18.998 -7.253 1.00 90.34 197 SER A N 1
ATOM 1313 C CA . SER A 1 197 ? -29.607 18.505 -8.531 1.00 93.62 197 SER A CA 1
ATOM 1314 C C . SER A 1 197 ? -29.907 19.587 -9.591 1.00 93.52 197 SER A C 1
ATOM 1315 O O . SER A 1 197 ? -31.053 19.994 -9.797 1.00 89.75 197 SER A O 1
ATOM 1318 N N . ARG A 1 198 ? -28.835 20.046 -10.234 1.00 99.38 198 ARG A N 1
ATOM 1319 C CA . ARG A 1 198 ? -28.882 20.929 -11.418 1.00 91.21 198 ARG A CA 1
ATOM 1320 C C . ARG A 1 198 ? -29.266 20.088 -12.635 1.00 82.98 198 ARG A C 1
ATOM 1321 O O . ARG A 1 198 ? -29.149 18.863 -12.589 1.00 78.70 198 ARG A O 1
ATOM 1329 N N . LEU A 1 199 ? -29.715 20.719 -13.719 1.00 81.40 199 LEU A N 1
ATOM 1330 C CA . LEU A 1 199 ? -29.972 19.970 -14.956 1.00 83.45 199 LEU A CA 1
ATOM 1331 C C . LEU A 1 199 ? -28.662 19.752 -15.744 1.00 77.75 199 LEU A C 1
ATOM 1332 O O . LEU A 1 199 ? -27.860 20.679 -15.913 1.00 70.59 199 LEU A O 1
ATOM 1337 N N . PHE A 1 200 ? -28.458 18.508 -16.186 1.00 75.08 200 PHE A N 1
ATOM 1338 C CA . PHE A 1 200 ? -27.268 18.091 -16.933 1.00 70.69 200 PHE A CA 1
ATOM 1339 C C . PHE A 1 200 ? -27.198 18.781 -18.296 1.00 71.06 200 PHE A C 1
ATOM 1340 O O . PHE A 1 200 ? -28.227 18.974 -18.962 1.00 71.98 200 PHE A O 1
ATOM 1348 N N . ASP A 1 201 ? -25.981 19.139 -18.703 1.00 68.57 201 ASP A N 1
ATOM 1349 C CA . ASP A 1 201 ? -25.743 19.816 -19.982 1.00 67.00 201 ASP A CA 1
ATOM 1350 C C . ASP A 1 201 ? -24.377 19.444 -20.599 1.00 64.59 201 ASP A C 1
ATOM 1351 O O . ASP A 1 201 ? -23.564 18.748 -19.971 1.00 59.09 201 ASP A O 1
ATOM 1356 N N . THR A 1 202 ? -24.124 19.926 -21.817 1.00 61.50 202 THR A N 1
ATOM 1357 C CA . THR A 1 202 ? -22.877 19.604 -22.528 1.00 58.47 202 THR A CA 1
ATOM 1358 C C . THR A 1 202 ? -21.621 20.107 -21.806 1.00 57.80 202 THR A C 1
ATOM 1359 O O . THR A 1 202 ? -20.546 19.533 -21.959 1.00 59.48 202 THR A O 1
ATOM 1363 N N . LYS A 1 203 ? -21.768 21.157 -21.004 1.00 55.37 203 LYS A N 1
ATOM 1364 C CA . LYS A 1 203 ? -20.653 21.725 -20.261 1.00 54.33 203 LYS A CA 1
ATOM 1365 C C . LYS A 1 203 ? -20.132 20.829 -19.134 1.00 54.05 203 LYS A C 1
ATOM 1366 O O . LYS A 1 203 ? -19.024 21.038 -18.651 1.00 58.04 203 LYS A O 1
ATOM 1372 N N . HIS A 1 204 ? -20.924 19.841 -18.722 1.00 54.09 204 HIS A N 1
ATOM 1373 C CA . HIS A 1 204 ? -20.500 18.812 -17.769 1.00 52.32 204 HIS A CA 1
ATOM 1374 C C . HIS A 1 204 ? -19.362 17.960 -18.374 1.00 52.84 204 HIS A C 1
ATOM 1375 O O . HIS A 1 204 ? -18.274 17.851 -17.786 1.00 52.26 204 HIS A O 1
ATOM 1382 N N . ASP A 1 205 ? -19.624 17.375 -19.547 1.00 48.46 205 ASP A N 1
ATOM 1383 C CA . ASP A 1 205 ? -18.627 16.583 -20.289 1.00 48.87 205 ASP A CA 1
ATOM 1384 C C . ASP A 1 205 ? -17.327 17.366 -20.601 1.00 48.67 205 ASP A C 1
ATOM 1385 O O . ASP A 1 205 ? -16.233 16.804 -20.575 1.00 46.57 205 ASP A O 1
ATOM 1390 N N . VAL A 1 206 ? -17.460 18.656 -20.910 1.00 48.43 206 VAL A N 1
ATOM 1391 C CA . VAL A 1 206 ? -16.306 19.504 -21.216 1.00 49.82 206 VAL A CA 1
ATOM 1392 C C . VAL A 1 206 ? -15.385 19.623 -19.995 1.00 51.43 206 VAL A C 1
ATOM 1393 O O . VAL A 1 206 ? -14.158 19.668 -20.155 1.00 47.65 206 VAL A O 1
ATOM 1397 N N . TYR A 1 207 ? -15.976 19.674 -18.794 1.00 48.77 207 TYR A N 1
ATOM 1398 C CA . TYR A 1 207 ? -15.198 19.718 -17.554 1.00 48.26 207 TYR A CA 1
ATOM 1399 C C . TYR A 1 207 ? -14.457 18.413 -17.34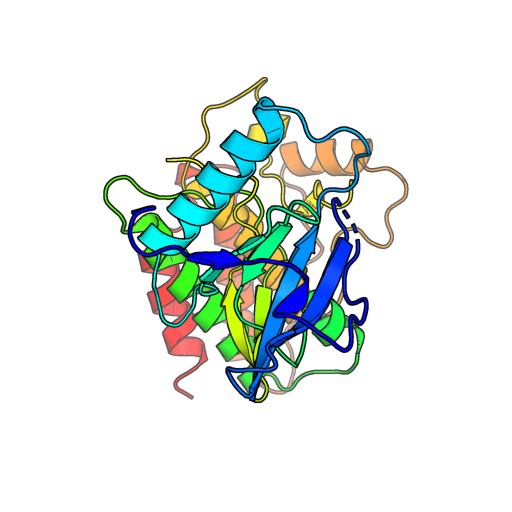8 1.00 47.53 207 TYR A C 1
ATOM 1400 O O . TYR A 1 207 ? -13.269 18.419 -17.046 1.00 51.03 207 TYR A O 1
ATOM 1409 N N . SER A 1 208 ? -15.163 17.302 -17.499 1.00 46.38 208 SER A N 1
ATOM 1410 C CA . SER A 1 208 ? -14.571 15.994 -17.281 1.00 47.58 208 SER A CA 1
ATOM 1411 C C . SER A 1 208 ? -13.395 15.776 -18.226 1.00 49.04 208 SER A C 1
ATOM 1412 O O . SER A 1 208 ? -12.353 15.265 -17.814 1.00 48.78 208 SER A O 1
ATOM 1415 N N . PHE A 1 209 ? -13.580 16.183 -19.484 1.00 49.56 209 PHE A N 1
ATOM 1416 C CA . PHE A 1 209 ? -12.541 16.151 -20.507 1.00 48.95 209 PHE A CA 1
ATOM 1417 C C . PHE A 1 209 ? -11.307 16.951 -20.091 1.00 49.85 209 PHE A C 1
ATOM 1418 O O . PHE A 1 209 ? -10.181 16.547 -20.373 1.00 50.53 209 PHE A O 1
ATOM 1426 N N . ALA A 1 210 ? -11.513 18.083 -19.429 1.00 47.70 210 ALA A N 1
ATOM 1427 C CA . ALA A 1 210 ? -10.388 18.849 -18.900 1.00 49.74 210 ALA A CA 1
ATOM 1428 C C . ALA A 1 210 ? -9.518 17.992 -17.980 1.00 48.65 210 ALA A C 1
ATOM 1429 O O . ALA A 1 210 ? -8.289 18.008 -18.088 1.00 46.70 210 ALA A O 1
ATOM 1431 N N . ILE A 1 211 ? -10.168 17.216 -17.119 1.00 46.59 211 ILE A N 1
ATOM 1432 C CA . ILE A 1 211 ? -9.467 16.412 -16.119 1.00 47.60 211 ILE A CA 1
ATOM 1433 C C . ILE A 1 211 ? -8.806 15.208 -16.812 1.00 48.81 211 ILE A C 1
ATOM 1434 O O . ILE A 1 211 ? -7.767 14.718 -16.361 1.00 51.86 211 ILE A O 1
ATOM 1439 N N . VAL A 1 212 ? -9.389 14.757 -17.924 1.00 49.78 212 VAL A N 1
ATOM 1440 C CA . VAL A 1 212 ? -8.767 13.738 -18.789 1.00 46.79 212 VAL A CA 1
ATOM 1441 C C . VAL A 1 212 ? -7.474 14.267 -19.403 1.00 45.22 212 VAL A C 1
ATOM 1442 O O . VAL A 1 212 ? -6.457 13.578 -19.376 1.00 44.19 212 VAL A O 1
ATOM 1446 N N . ILE A 1 213 ? -7.521 15.484 -19.939 1.00 45.01 213 ILE A N 1
ATOM 1447 C CA . ILE A 1 213 ? -6.317 16.160 -20.444 1.00 47.88 213 ILE A CA 1
ATOM 1448 C C . ILE A 1 213 ? -5.236 16.198 -19.358 1.00 46.73 213 ILE A C 1
ATOM 1449 O O . ILE A 1 213 ? -4.077 15.904 -19.630 1.00 44.30 213 ILE A O 1
ATOM 1454 N N . TRP A 1 214 ? -5.628 16.541 -18.132 1.00 48.31 214 TRP A N 1
ATOM 1455 C CA . TRP A 1 214 ? -4.682 16.618 -17.027 1.00 47.28 214 TRP A CA 1
ATOM 1456 C C . TRP A 1 214 ? -3.961 15.285 -16.841 1.00 47.32 214 TRP A C 1
ATOM 1457 O O . TRP A 1 214 ? -2.728 15.261 -16.729 1.00 47.26 214 TRP A O 1
ATOM 1468 N N . GLY A 1 215 ? -4.728 14.195 -16.824 1.00 44.71 215 GLY A N 1
A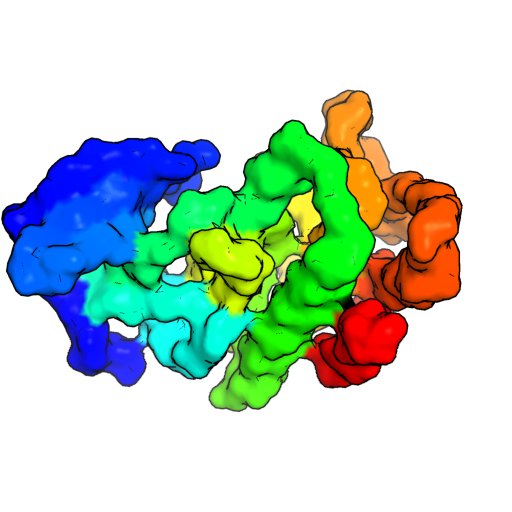TOM 1469 C CA . GLY A 1 215 ? -4.165 12.858 -16.682 1.00 46.63 215 GLY A CA 1
ATOM 1470 C C . GLY A 1 215 ? -3.241 12.444 -17.823 1.00 51.45 215 GLY A C 1
ATOM 1471 O O . GLY A 1 215 ? -2.220 11.799 -17.595 1.00 53.05 215 GLY A O 1
ATOM 1472 N N . VAL A 1 216 ? -3.595 12.817 -19.053 1.00 51.35 216 VAL A N 1
ATOM 1473 C CA . VAL A 1 216 ? -2.744 12.563 -20.207 1.00 48.59 216 VAL A CA 1
ATOM 1474 C C . VAL A 1 216 ? -1.443 13.382 -20.102 1.00 49.26 216 VAL A C 1
ATOM 1475 O O . VAL A 1 216 ? -0.371 12.876 -20.421 1.00 47.25 216 VAL A O 1
ATOM 1479 N N . LEU A 1 217 ? -1.531 14.628 -19.641 1.00 49.09 217 LEU A N 1
ATOM 1480 C CA . LEU A 1 217 ? -0.341 15.483 -19.530 1.00 51.03 217 LEU A CA 1
ATOM 1481 C C . LEU A 1 217 ? 0.638 14.997 -18.469 1.00 51.53 217 LEU A C 1
ATOM 1482 O O . LEU A 1 217 ? 1.844 15.084 -18.674 1.00 52.21 217 LEU A O 1
ATOM 1487 N N . THR A 1 218 ? 0.113 14.491 -17.353 1.00 51.40 218 THR A N 1
ATOM 1488 C CA . THR A 1 218 ? 0.922 14.098 -16.195 1.00 51.02 218 THR A CA 1
ATOM 1489 C C . THR A 1 218 ? 1.150 12.608 -16.018 1.00 52.29 218 THR A C 1
ATOM 1490 O O . THR A 1 218 ? 2.069 12.229 -15.299 1.00 58.36 218 THR A O 1
ATOM 1494 N N . GLN A 1 219 ? 0.294 11.776 -16.612 1.00 54.03 219 GLN A N 1
ATOM 1495 C CA . GLN A 1 219 ? 0.240 10.318 -16.343 1.00 56.16 219 GLN A CA 1
ATOM 1496 C C . GLN A 1 219 ? -0.052 9.947 -14.871 1.00 58.03 219 GLN A C 1
ATOM 1497 O O . GLN A 1 219 ? 0.271 8.852 -14.406 1.00 60.08 219 GLN A O 1
ATOM 1503 N N . LYS A 1 220 ? -0.713 10.862 -14.170 1.00 60.00 220 LYS A N 1
ATOM 1504 C CA . LYS A 1 220 ? -1.094 10.685 -12.783 1.00 62.73 220 LYS A CA 1
ATOM 1505 C C . LYS A 1 220 ? -2.606 10.721 -12.692 1.00 57.93 220 LYS A C 1
ATOM 1506 O O . LYS A 1 220 ? -3.273 11.260 -13.563 1.00 56.27 220 LYS A O 1
ATOM 1512 N N . LYS A 1 221 ? -3.141 10.145 -11.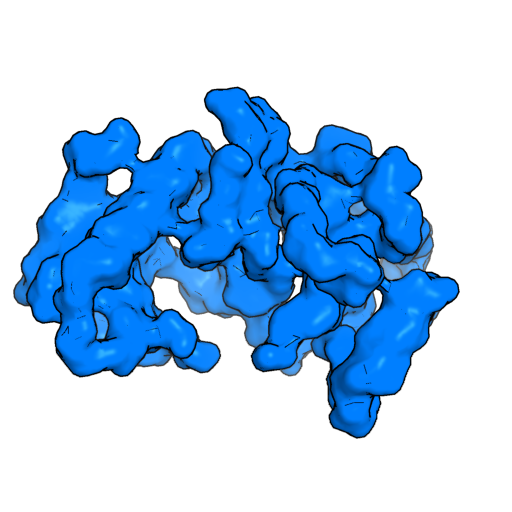628 1.00 62.19 221 LYS A N 1
ATOM 1513 C CA . LYS A 1 221 ? -4.556 10.293 -11.309 1.00 62.66 221 LYS A CA 1
ATOM 1514 C C . LYS A 1 221 ? -4.728 11.596 -10.525 1.00 61.77 221 LYS A C 1
ATOM 1515 O O . LYS A 1 221 ? -3.867 11.950 -9.711 1.00 62.71 221 LYS A O 1
ATOM 1521 N N . PRO A 1 222 ? -5.813 12.345 -10.801 1.00 61.03 222 PRO A N 1
ATOM 1522 C CA . PRO A 1 222 ? -6.010 13.638 -10.139 1.00 60.63 222 PRO A CA 1
ATOM 1523 C C . PRO A 1 222 ? -6.354 13.485 -8.652 1.00 66.31 222 PRO A C 1
ATOM 1524 O O . PRO A 1 222 ? -7.105 12.573 -8.292 1.00 69.59 222 PRO A O 1
ATOM 1528 N N . PHE A 1 223 ? -5.803 14.366 -7.812 1.00 68.82 223 PHE A N 1
ATOM 1529 C CA . PHE A 1 223 ? -6.023 14.330 -6.358 1.00 70.65 223 PHE A CA 1
ATOM 1530 C C . PHE A 1 223 ? -5.689 12.958 -5.753 1.00 74.99 223 PHE A C 1
ATOM 1531 O O . PHE A 1 223 ? -6.412 12.466 -4.884 1.00 75.28 223 PHE A O 1
ATOM 1539 N N . ALA A 1 224 ? -4.602 12.350 -6.230 1.00 79.82 224 ALA A N 1
ATOM 1540 C CA . ALA A 1 224 ? -4.151 11.043 -5.743 1.00 87.05 224 ALA A CA 1
ATOM 1541 C C . ALA A 1 224 ? -3.498 11.152 -4.360 1.00 91.46 224 ALA A C 1
ATOM 1542 O O . ALA A 1 224 ? -3.724 10.304 -3.496 1.00 90.99 224 ALA A O 1
ATOM 1544 N N . ASP A 1 225 ? -2.700 12.197 -4.157 1.00 97.09 225 ASP A N 1
ATOM 1545 C CA . ASP A 1 225 ? -2.004 12.411 -2.877 1.00 106.09 225 ASP A CA 1
ATOM 1546 C C . ASP A 1 225 ? -2.948 12.755 -1.715 1.00 107.81 225 ASP A C 1
ATOM 1547 O O . ASP A 1 225 ? -2.683 12.382 -0.571 1.00 102.97 225 ASP A O 1
ATOM 1552 N N . GLU A 1 226 ? -4.048 13.443 -2.030 1.00 112.52 226 GLU A N 1
ATOM 1553 C CA . GLU A 1 226 ? -4.926 14.076 -1.035 1.00 115.79 226 GLU A CA 1
ATOM 1554 C C . GLU A 1 226 ? -5.597 13.103 -0.057 1.00 122.01 226 GLU A C 1
ATOM 1555 O O . GLU A 1 226 ? -5.911 11.964 -0.416 1.00 117.67 226 GLU A O 1
ATOM 1561 N N . LYS A 1 227 ? -5.814 13.582 1.173 1.00 126.31 227 LYS A N 1
ATOM 1562 C CA . LYS A 1 227 ? -6.425 12.788 2.250 1.00 123.60 227 LYS A CA 1
ATOM 1563 C C . LYS A 1 227 ? -7.936 12.601 2.041 1.00 119.70 227 LYS A C 1
ATOM 1564 O O . LYS A 1 227 ? -8.365 11.510 1.638 1.00 119.43 227 LYS A O 1
ATOM 1566 N N . ASN A 1 228 ? -8.730 13.650 2.297 1.00 106.14 228 ASN A N 1
ATOM 1567 C CA . ASN A 1 228 ? -10.196 13.564 2.199 1.00 102.18 228 ASN A CA 1
ATOM 1568 C C . ASN A 1 228 ? -10.751 14.366 1.022 1.00 96.94 228 ASN A C 1
ATOM 1569 O O . ASN A 1 228 ? -10.241 15.439 0.682 1.00 81.11 228 ASN A O 1
ATOM 1574 N N . ILE A 1 229 ? -11.811 13.817 0.425 1.00 99.89 229 ILE A N 1
ATOM 1575 C CA . ILE A 1 229 ? -12.507 14.407 -0.718 1.00 96.99 229 ILE A CA 1
ATOM 1576 C C . ILE A 1 229 ? -13.214 15.717 -0.381 1.00 95.09 229 ILE A C 1
ATOM 1577 O O . ILE A 1 229 ? -13.231 16.637 -1.196 1.00 97.76 229 ILE A O 1
ATOM 1579 N N . LEU A 1 230 ? -13.792 15.796 0.817 1.00 90.97 230 LEU A N 1
ATOM 1580 C CA . LEU A 1 230 ? -14.647 16.929 1.191 1.00 90.35 230 LEU A CA 1
ATOM 1581 C C . LEU A 1 230 ? -13.927 18.278 1.146 1.00 87.68 230 LEU A C 1
ATOM 1582 O O . LEU A 1 230 ? -14.510 19.260 0.672 1.00 93.34 230 LEU A O 1
ATOM 1587 N N . HIS A 1 231 ? -12.682 18.331 1.625 1.00 79.41 231 HIS A N 1
ATOM 1588 C CA . HIS A 1 231 ? -11.917 19.585 1.590 1.00 79.09 231 HIS A CA 1
ATOM 1589 C C . HIS A 1 231 ? -11.658 20.020 0.144 1.00 73.80 231 HIS A C 1
ATOM 1590 O O . HIS A 1 231 ? -11.862 21.183 -0.197 1.00 71.34 231 HIS A O 1
ATOM 1597 N N . ILE A 1 232 ? -11.240 19.077 -0.697 1.00 73.47 232 ILE A N 1
ATOM 1598 C CA . ILE A 1 232 ? -10.857 19.386 -2.070 1.00 77.46 232 ILE A CA 1
ATOM 1599 C C . ILE A 1 232 ? -12.079 19.761 -2.906 1.00 74.39 232 ILE A C 1
ATOM 1600 O O . ILE A 1 232 ? -12.029 20.728 -3.658 1.00 70.20 232 ILE A O 1
ATOM 1605 N N . MET A 1 233 ? -13.157 18.994 -2.757 1.00 75.66 233 MET A N 1
ATOM 1606 C CA . MET A 1 233 ? -14.468 19.325 -3.326 1.00 74.10 233 MET A CA 1
ATOM 1607 C C . MET A 1 233 ? -14.883 20.764 -3.024 1.00 71.88 233 MET A C 1
ATOM 1608 O O . MET A 1 233 ? -15.205 21.511 -3.946 1.00 69.16 233 MET A O 1
ATOM 1610 N N . MET A 1 234 ? -14.849 21.147 -1.744 1.00 72.67 234 MET A N 1
ATOM 1611 C CA . MET A 1 234 ? -15.135 22.529 -1.318 1.00 75.15 234 MET A CA 1
ATOM 1612 C C . MET A 1 234 ? -14.214 23.553 -1.986 1.00 73.88 234 MET A C 1
ATOM 1613 O O . MET A 1 234 ? -14.682 24.595 -2.437 1.00 81.51 234 MET A O 1
ATOM 1618 N N . LYS A 1 235 ? -12.914 23.275 -2.020 1.00 72.74 235 LYS A N 1
ATOM 1619 C CA . LYS A 1 235 ? -11.964 24.132 -2.730 1.00 73.28 235 LYS A CA 1
ATOM 1620 C C . LYS A 1 235 ? -12.250 24.193 -4.249 1.00 74.34 235 LYS A C 1
ATOM 1621 O O . LYS A 1 235 ? -12.081 25.246 -4.851 1.00 78.99 235 LYS A O 1
ATOM 1623 N N . VAL A 1 236 ? -12.672 23.075 -4.853 1.00 71.39 236 VAL A N 1
ATOM 1624 C CA . VAL A 1 236 ? -13.049 23.014 -6.287 1.00 70.93 236 VAL A CA 1
ATOM 1625 C C . VAL A 1 236 ? -14.223 23.959 -6.646 1.00 71.53 236 VAL A C 1
ATOM 1626 O O . VAL A 1 236 ? -14.239 24.556 -7.747 1.00 68.85 236 VAL A O 1
ATOM 1630 N N . VAL A 1 237 ? -15.178 24.101 -5.721 1.00 70.02 237 VAL A N 1
ATOM 1631 C CA . VAL A 1 237 ? -16.285 25.073 -5.843 1.00 71.80 237 VAL A CA 1
ATOM 1632 C C . VAL A 1 237 ? -15.784 26.541 -5.868 1.00 74.55 237 VAL A C 1
ATOM 1633 O O . VAL A 1 237 ? -16.348 27.377 -6.594 1.00 71.92 237 VAL A O 1
ATOM 1637 N N . LYS A 1 238 ? -14.735 26.838 -5.093 1.00 74.62 238 LYS A N 1
ATOM 1638 C CA . LYS A 1 238 ? -14.070 28.159 -5.104 1.00 83.54 238 LYS A CA 1
ATOM 1639 C C . LYS A 1 238 ? -13.059 28.412 -6.259 1.00 84.44 238 LYS A C 1
ATOM 1640 O O . LYS A 1 238 ? -12.521 29.516 -6.357 1.00 88.10 238 LYS A O 1
ATOM 1646 N N . GLY A 1 239 ? -12.787 27.409 -7.100 1.00 81.82 239 GLY A N 1
ATOM 1647 C CA . GLY A 1 239 ? -11.857 27.539 -8.239 1.00 82.99 239 GLY A CA 1
ATOM 1648 C C . GLY A 1 239 ? -10.558 26.733 -8.200 1.00 82.87 239 GLY A C 1
ATOM 1649 O O . GLY A 1 239 ? -9.696 26.932 -9.062 1.00 85.06 239 GLY A O 1
ATOM 1650 N N . HIS A 1 240 ? -10.414 25.826 -7.228 1.00 79.56 240 HIS A N 1
ATOM 1651 C CA . HIS A 1 240 ? -9.223 24.978 -7.101 1.00 80.13 240 HIS A CA 1
ATOM 1652 C C . HIS A 1 240 ? -9.263 23.820 -8.106 1.00 76.70 240 HIS A C 1
ATOM 1653 O O . HIS A 1 240 ? -10.306 23.187 -8.307 1.00 74.20 240 HIS A O 1
ATOM 1660 N N . ARG A 1 241 ? -8.111 23.546 -8.720 1.00 68.47 241 ARG A N 1
ATOM 1661 C CA . ARG A 1 241 ? -7.964 22.486 -9.716 1.00 62.62 241 ARG A CA 1
ATOM 1662 C C . ARG A 1 241 ? -6.668 21.701 -9.479 1.00 58.79 241 ARG A C 1
ATOM 1663 O O . ARG A 1 241 ? -5.793 22.161 -8.739 1.00 58.74 241 ARG A O 1
ATOM 1671 N N . PRO A 1 242 ? -6.527 20.520 -10.113 1.00 54.16 242 PRO A N 1
ATOM 1672 C CA . PRO A 1 242 ? -5.238 19.819 -10.106 1.00 53.71 242 PRO A CA 1
ATOM 1673 C C . PRO A 1 242 ? -4.063 20.715 -10.534 1.00 52.61 242 PRO A C 1
ATOM 1674 O O . PRO A 1 242 ? -4.219 21.545 -11.432 1.00 56.40 242 PRO A O 1
ATOM 1678 N N . GLU A 1 243 ? -2.914 20.553 -9.879 1.00 55.15 243 GLU A N 1
ATOM 1679 C CA . GLU A 1 243 ? -1.743 21.409 -10.102 1.00 58.34 243 GLU A CA 1
ATOM 1680 C C . GLU A 1 243 ? -1.309 21.338 -11.563 1.00 55.66 243 GLU A C 1
ATOM 1681 O O . GLU A 1 243 ? -1.157 20.251 -12.111 1.00 58.50 243 GLU A O 1
ATOM 1687 N N . LEU A 1 244 ? -1.129 22.496 -12.188 1.00 56.98 244 LEU A N 1
ATOM 1688 C CA . LEU A 1 244 ? -0.694 22.562 -13.582 1.00 56.90 244 LEU A CA 1
ATOM 1689 C C . LEU A 1 244 ? 0.654 21.891 -13.749 1.00 53.27 244 LEU A C 1
ATOM 1690 O O . LEU A 1 244 ? 1.546 22.109 -12.934 1.00 53.77 244 LEU A O 1
ATOM 1695 N N . PRO A 1 245 ? 0.803 21.077 -14.802 1.00 53.39 245 PRO A N 1
ATOM 1696 C CA . PRO A 1 245 ? 2.103 20.471 -15.051 1.00 55.49 245 PRO A CA 1
ATOM 1697 C C . PRO A 1 245 ? 3.055 21.485 -15.633 1.00 55.23 245 PRO A C 1
ATOM 1698 O O . PRO A 1 245 ? 2.608 22.489 -16.177 1.00 54.95 245 PRO A O 1
ATOM 1702 N N . PRO A 1 246 ? 4.362 21.217 -15.545 1.00 58.71 246 PRO A N 1
ATOM 1703 C CA . PRO A 1 246 ? 5.317 22.099 -16.206 1.00 55.52 246 PRO A CA 1
ATOM 1704 C C . PRO A 1 246 ? 5.263 21.861 -17.711 1.00 53.02 246 PRO A C 1
ATOM 1705 O O . PRO A 1 246 ? 4.651 20.897 -18.166 1.00 54.02 246 PRO A O 1
ATOM 1709 N N . ILE A 1 247 ? 5.909 22.727 -18.471 1.00 54.07 247 ILE A N 1
ATOM 1710 C CA . ILE A 1 247 ? 5.972 22.592 -19.923 1.00 52.60 247 ILE A CA 1
ATOM 1711 C C . ILE A 1 247 ? 7.022 21.523 -20.247 1.00 52.49 247 ILE A C 1
ATOM 1712 O O . ILE A 1 247 ? 8.137 21.594 -19.752 1.00 54.38 247 ILE A O 1
ATOM 1717 N N . CYS A 1 248 ? 6.660 20.548 -21.079 1.00 52.14 248 CYS A N 1
ATOM 1718 C CA . CYS A 1 248 ? 7.550 19.441 -21.426 1.00 54.01 248 CYS A CA 1
ATOM 1719 C C . CYS A 1 248 ? 8.645 19.872 -22.404 1.00 56.76 248 CYS A C 1
ATOM 1720 O O . CYS A 1 248 ? 8.463 20.831 -23.146 1.00 57.52 248 CYS A O 1
ATOM 1723 N N . ARG A 1 249 ? 9.761 19.138 -22.410 1.00 59.57 249 ARG A N 1
ATOM 1724 C CA . ARG A 1 249 ? 10.912 19.432 -23.290 1.00 59.59 249 ARG A CA 1
ATOM 1725 C C . ARG A 1 249 ? 10.721 19.009 -24.755 1.00 58.62 249 ARG A C 1
ATOM 1726 O O . ARG A 1 249 ? 11.152 19.737 -25.656 1.00 62.13 249 ARG A O 1
ATOM 1734 N N . PRO A 1 250 ? 10.125 17.820 -25.007 1.00 55.30 250 PRO A N 1
ATOM 1735 C CA . PRO A 1 250 ? 10.010 17.377 -26.410 1.00 53.40 250 PRO A CA 1
ATOM 1736 C C . PRO A 1 250 ? 9.047 18.178 -27.280 1.00 52.99 250 PRO A C 1
ATOM 1737 O O . PRO A 1 250 ? 9.298 18.313 -28.466 1.00 55.51 250 PRO A O 1
ATOM 1741 N N . ARG A 1 251 ? 7.927 18.638 -26.717 1.00 54.07 251 ARG A N 1
ATOM 1742 C CA . ARG A 1 251 ? 6.895 19.365 -27.484 1.00 53.17 251 ARG A CA 1
ATOM 1743 C C . ARG A 1 251 ? 6.342 20.547 -26.659 1.00 52.34 251 ARG A C 1
ATOM 1744 O O . ARG A 1 251 ? 5.153 20.578 -26.337 1.00 50.72 251 ARG A O 1
ATOM 1752 N N . PRO A 1 252 ? 7.208 21.522 -26.314 1.00 52.47 252 PRO A N 1
ATOM 1753 C CA . PRO A 1 252 ? 6.818 22.611 -25.404 1.00 54.05 252 PRO A CA 1
ATOM 1754 C C . PRO A 1 252 ? 5.683 23.494 -25.915 1.00 53.05 252 PRO A C 1
ATOM 1755 O O . PRO A 1 252 ? 4.858 23.928 -25.117 1.00 57.18 252 PRO A O 1
ATOM 1759 N N . ARG A 1 253 ? 5.640 23.757 -27.218 1.00 52.05 253 ARG A N 1
ATOM 1760 C CA . ARG A 1 253 ? 4.613 24.641 -27.779 1.00 53.68 253 ARG A CA 1
ATOM 1761 C C . ARG A 1 253 ? 3.233 23.993 -27.745 1.00 52.59 253 ARG A C 1
ATOM 1762 O O . ARG A 1 253 ? 2.277 24.579 -27.222 1.00 54.58 253 ARG A O 1
ATOM 1767 N N . ALA A 1 254 ? 3.137 22.782 -28.280 1.00 49.99 254 ALA A N 1
ATOM 1768 C CA . ALA A 1 254 ? 1.885 22.026 -28.240 1.00 49.81 254 ALA A CA 1
ATOM 1769 C C . ALA A 1 254 ? 1.412 21.755 -26.801 1.00 50.93 254 ALA A C 1
ATOM 1770 O O . ALA A 1 254 ? 0.215 21.834 -26.499 1.00 51.43 254 ALA A O 1
ATOM 1772 N N . CYS A 1 255 ? 2.357 21.439 -25.924 1.00 50.28 255 CYS A N 1
ATOM 1773 C CA . CYS A 1 255 ? 2.058 21.216 -24.519 1.00 52.42 255 CYS A CA 1
ATOM 1774 C C . CYS A 1 255 ? 1.455 22.468 -23.865 1.00 50.64 255 CYS A C 1
ATOM 1775 O O . CYS A 1 255 ? 0.441 22.373 -23.179 1.00 51.61 255 CYS A O 1
ATOM 1778 N N . ALA A 1 256 ? 2.068 23.631 -24.087 1.00 49.02 256 ALA A N 1
ATOM 1779 C CA . ALA A 1 256 ? 1.513 24.909 -23.599 1.00 47.95 256 ALA A CA 1
ATOM 1780 C C . ALA A 1 256 ? 0.088 25.132 -24.099 1.00 47.12 256 ALA A C 1
ATOM 1781 O O . ALA A 1 256 ? -0.790 25.478 -23.311 1.00 49.17 256 ALA A O 1
ATOM 1783 N N . SER A 1 257 ? -0.134 24.920 -25.396 1.00 45.48 257 SER A N 1
ATOM 1784 C CA . SER A 1 257 ? -1.462 25.086 -25.997 1.00 45.77 257 SER A CA 1
ATOM 1785 C C . SER A 1 257 ? -2.488 24.183 -25.332 1.00 46.44 257 SER A C 1
ATOM 1786 O O . SER A 1 257 ? -3.592 24.629 -25.014 1.00 47.38 257 SER A O 1
ATOM 1789 N N . LEU A 1 258 ? -2.108 22.931 -25.099 1.00 47.24 258 LEU A N 1
ATOM 1790 C CA . LEU A 1 258 ? -2.998 21.970 -24.465 1.00 49.52 258 LEU A CA 1
ATOM 1791 C C . LEU A 1 258 ? -3.295 22.331 -23.016 1.00 48.29 258 LEU A C 1
ATOM 1792 O O . LEU A 1 258 ? -4.433 22.203 -22.581 1.00 48.30 258 LEU A O 1
ATOM 1797 N N . ILE A 1 259 ? -2.276 22.776 -22.280 1.00 47.62 259 ILE A N 1
ATOM 1798 C CA . ILE A 1 259 ? -2.470 23.263 -20.907 1.00 48.55 259 ILE A CA 1
ATOM 1799 C C . ILE A 1 259 ? -3.497 24.413 -20.877 1.00 48.65 259 ILE A C 1
ATOM 1800 O O . ILE A 1 259 ? -4.415 24.409 -20.058 1.00 46.92 259 ILE A O 1
ATOM 1805 N N . GLY A 1 260 ? -3.348 25.363 -21.797 1.00 49.07 260 GLY A N 1
ATOM 1806 C CA . GLY A 1 260 ? -4.293 26.464 -21.951 1.00 48.52 260 GLY A CA 1
ATOM 1807 C C . GLY A 1 260 ? -5.725 26.032 -22.219 1.00 48.23 260 GLY A C 1
ATOM 1808 O O . GLY A 1 260 ? -6.663 26.550 -21.605 1.00 46.78 260 GLY A O 1
ATOM 1809 N N . LEU A 1 261 ? -5.889 25.091 -23.141 1.00 47.84 261 LEU A N 1
ATOM 1810 C CA . LEU A 1 261 ? -7.211 24.558 -23.496 1.00 48.74 261 LEU A CA 1
ATOM 1811 C C . LEU A 1 261 ? -7.856 23.827 -22.324 1.00 48.93 261 LEU A C 1
ATOM 1812 O O . LEU A 1 261 ? -9.048 23.984 -22.061 1.00 51.93 261 LEU A O 1
ATOM 1817 N N . MET A 1 262 ? -7.055 23.003 -21.656 1.00 46.81 262 MET A N 1
ATOM 1818 C CA . MET A 1 262 ? -7.457 22.324 -20.434 1.00 47.82 262 MET A CA 1
ATOM 1819 C C . MET A 1 262 ? -8.054 23.314 -19.439 1.00 49.66 262 MET A C 1
ATOM 1820 O O . MET A 1 262 ? -9.134 23.077 -18.890 1.00 49.83 262 MET A O 1
ATOM 1825 N N . GLN A 1 263 ? -7.331 24.407 -19.209 1.00 50.58 263 GLN A N 1
ATOM 1826 C CA . GLN A 1 263 ? -7.746 25.431 -18.246 1.00 52.26 263 GLN A CA 1
ATOM 1827 C C . GLN A 1 263 ? -9.083 26.084 -18.588 1.00 51.86 263 GLN A C 1
ATOM 1828 O O . GLN A 1 263 ? -9.926 26.290 -17.718 1.00 56.18 263 GLN A O 1
ATOM 1834 N N . ARG A 1 264 ? -9.280 26.399 -19.853 1.00 50.18 264 ARG A N 1
ATOM 1835 C CA . ARG A 1 264 ? -10.562 26.922 -20.287 1.00 52.97 264 ARG A CA 1
ATOM 1836 C C . ARG A 1 264 ? -11.689 25.899 -20.095 1.00 54.86 264 ARG A C 1
ATOM 1837 O O . ARG A 1 264 ? -12.802 26.254 -19.673 1.00 52.33 264 ARG A O 1
ATOM 1845 N N . CYS A 1 265 ? -11.388 24.642 -20.413 1.00 52.05 265 CYS A N 1
ATOM 1846 C CA . CYS A 1 265 ? -12.336 23.545 -20.231 1.00 50.77 265 CYS A CA 1
ATOM 1847 C C . CYS A 1 265 ? -12.741 23.268 -18.775 1.00 50.19 265 CYS A C 1
ATOM 1848 O O . CYS A 1 265 ? -13.815 22.728 -18.564 1.00 48.85 265 CYS A O 1
ATOM 1851 N N . TRP A 1 266 ? -11.907 23.632 -17.789 1.00 51.78 266 TRP A N 1
ATOM 1852 C CA . TRP A 1 266 ? -12.278 23.500 -16.362 1.00 51.78 266 TRP A CA 1
ATOM 1853 C C . TRP A 1 266 ? -12.638 24.812 -15.647 1.00 54.61 266 TRP A C 1
ATOM 1854 O O . TRP A 1 266 ? -12.602 24.886 -14.415 1.00 55.27 266 TRP A O 1
ATOM 1865 N N . HIS A 1 267 ? -13.013 25.834 -16.411 1.00 56.79 267 HIS A N 1
ATOM 1866 C CA . HIS A 1 267 ? -13.457 27.109 -15.840 1.00 58.84 267 HIS A CA 1
ATOM 1867 C C . HIS A 1 267 ? -14.665 26.877 -14.933 1.00 59.94 267 HIS A C 1
ATOM 1868 O O . HIS A 1 267 ? -15.495 26.001 -15.201 1.00 60.20 267 HIS A O 1
ATOM 1875 N N . ALA A 1 268 ? -14.738 27.652 -13.858 1.00 61.71 268 ALA A N 1
ATOM 1876 C CA . ALA A 1 268 ? -15.815 27.537 -12.877 1.00 65.50 268 ALA A CA 1
ATOM 1877 C C . ALA A 1 268 ? -17.192 27.877 -13.470 1.00 62.76 268 ALA A C 1
ATOM 1878 O O . ALA A 1 268 ? -18.184 27.222 -13.157 1.00 59.79 268 ALA A O 1
ATOM 1880 N N . ASP A 1 269 ? -17.239 28.906 -14.310 1.00 61.26 269 ASP A N 1
ATOM 1881 C CA . ASP A 1 269 ? -18.443 29.261 -15.052 1.00 64.79 269 ASP A CA 1
ATOM 1882 C C . ASP A 1 269 ? -18.628 28.326 -16.255 1.00 66.12 269 ASP A C 1
ATOM 1883 O O . ASP A 1 269 ? -17.839 28.382 -17.209 1.00 64.04 269 ASP A O 1
ATOM 1888 N N . PRO A 1 270 ? -19.693 27.494 -16.242 1.00 64.88 270 PRO A N 1
ATOM 1889 C CA . PRO A 1 270 ? -19.900 26.578 -17.366 1.00 63.68 270 PRO A CA 1
ATOM 1890 C C . PRO A 1 270 ? -20.031 27.246 -18.731 1.00 63.74 270 PRO A C 1
ATOM 1891 O O . PRO A 1 270 ? -19.617 26.652 -19.720 1.00 70.73 270 PRO A O 1
ATOM 1895 N N . GLN A 1 271 ? -20.577 28.460 -18.785 1.00 65.51 271 GLN A N 1
ATOM 1896 C CA . GLN A 1 271 ? -20.843 29.130 -20.064 1.00 69.73 271 GLN A CA 1
ATOM 1897 C C . GLN A 1 271 ? -19.583 29.695 -20.723 1.00 66.01 271 GLN A C 1
ATOM 1898 O O . GLN A 1 271 ? -19.608 30.008 -21.914 1.00 64.13 271 GLN A O 1
ATOM 1904 N N . VAL A 1 272 ? -18.495 29.827 -19.959 1.00 66.69 272 VAL A N 1
ATOM 1905 C CA . VAL A 1 272 ? -17.199 30.295 -20.488 1.00 64.64 272 VAL A CA 1
ATOM 1906 C C . VAL A 1 272 ? -16.395 29.133 -21.102 1.00 59.20 272 VAL A C 1
ATOM 1907 O O . VAL A 1 272 ? -15.481 29.355 -21.892 1.00 55.65 272 VAL A O 1
ATOM 1911 N N . ARG A 1 273 ? -16.751 27.899 -20.758 1.00 54.98 273 ARG A N 1
ATOM 1912 C CA . ARG A 1 273 ? -16.061 26.724 -21.285 1.00 55.43 273 ARG A CA 1
ATOM 1913 C C . ARG A 1 273 ? -16.291 26.582 -22.786 1.00 55.86 273 ARG A C 1
ATOM 1914 O O . ARG A 1 273 ? -17.356 26.963 -23.275 1.00 60.93 273 ARG A O 1
ATOM 1922 N N . PRO A 1 274 ? -15.305 26.038 -23.521 1.00 50.61 274 PRO A N 1
ATOM 1923 C CA . PRO A 1 274 ? -15.545 25.837 -24.940 1.00 50.77 274 PRO A CA 1
ATOM 1924 C C . PRO A 1 274 ? -16.539 24.718 -25.226 1.00 52.26 274 PRO A C 1
ATOM 1925 O O . PRO A 1 274 ? -16.807 23.877 -24.364 1.00 52.31 274 PRO A O 1
ATOM 1929 N N . THR A 1 275 ? -17.074 24.734 -26.441 1.00 51.18 275 THR A N 1
ATOM 1930 C CA . THR A 1 275 ? -17.850 23.628 -26.983 1.00 52.80 275 THR A CA 1
ATOM 1931 C C . THR A 1 275 ? -16.849 22.623 -27.536 1.00 51.69 275 THR A C 1
ATOM 1932 O O . THR A 1 275 ? -15.701 22.986 -27.840 1.00 50.73 275 THR A O 1
ATOM 1936 N N . PHE A 1 276 ? -17.283 21.376 -27.701 1.00 49.60 276 PHE A N 1
ATOM 1937 C CA . PHE A 1 276 ? -16.431 20.386 -28.355 1.00 52.47 276 PHE A CA 1
ATOM 1938 C C . PHE A 1 276 ? -16.125 20.705 -29.823 1.00 54.96 276 PHE A C 1
ATOM 1939 O O . PHE A 1 276 ? -15.103 20.257 -30.342 1.00 53.53 276 PHE A O 1
ATOM 1947 N N . GLN A 1 277 ? -16.991 21.483 -30.473 1.00 61.51 277 GLN A N 1
ATOM 1948 C CA . GLN A 1 277 ? -16.706 22.032 -31.808 1.00 63.49 277 GLN A CA 1
ATOM 1949 C C . GLN A 1 277 ? -15.436 22.899 -31.765 1.00 59.97 277 GLN A C 1
ATOM 1950 O O . GLN A 1 277 ? -14.543 22.742 -32.601 1.00 57.95 277 GLN A O 1
ATOM 1956 N N . GLU A 1 278 ? -15.342 23.776 -30.769 1.00 59.48 278 GLU A N 1
ATOM 1957 C CA . GLU A 1 278 ? -14.145 24.610 -30.589 1.00 61.40 278 GLU A CA 1
ATOM 1958 C C . GLU A 1 278 ? -12.932 23.783 -30.132 1.00 59.42 278 GLU A C 1
ATOM 1959 O O . GLU A 1 278 ? -11.815 23.983 -30.623 1.00 54.21 278 GLU A O 1
ATOM 1965 N N . ILE A 1 279 ? -13.161 22.847 -29.206 1.00 55.76 279 ILE A N 1
ATOM 1966 C CA . ILE A 1 279 ? -12.101 21.954 -28.725 1.00 53.72 279 ILE A CA 1
ATOM 1967 C C . ILE A 1 279 ? -11.471 21.136 -29.852 1.00 52.73 279 ILE A C 1
ATOM 1968 O O . ILE A 1 279 ? -10.241 21.096 -29.968 1.00 52.23 279 ILE A O 1
ATOM 1973 N N . THR A 1 280 ? -12.300 20.494 -30.672 1.00 50.25 280 THR A N 1
ATOM 1974 C CA . THR A 1 280 ? -11.788 19.605 -31.715 1.00 52.60 280 THR A CA 1
ATOM 1975 C C . THR A 1 280 ? -10.951 20.357 -32.738 1.00 54.19 280 THR A C 1
ATOM 1976 O O . THR A 1 280 ? -9.980 19.818 -33.269 1.00 54.61 280 THR A O 1
ATOM 1980 N N . SER A 1 281 ? -11.319 21.607 -32.992 1.00 54.67 281 SER A N 1
ATOM 1981 C CA . SER A 1 281 ? -10.574 22.462 -33.908 1.00 55.51 281 SER A CA 1
ATOM 1982 C C . SER A 1 281 ? -9.140 22.720 -33.431 1.00 55.69 281 SER A C 1
ATOM 1983 O O . SER A 1 281 ? -8.194 22.723 -34.223 1.00 57.64 281 SER A O 1
ATOM 1986 N N . GLU A 1 282 ? -8.987 22.909 -32.128 1.00 56.94 282 GLU A N 1
ATOM 1987 C CA . GLU A 1 282 ? -7.679 23.133 -31.527 1.00 54.23 282 GLU A CA 1
ATOM 1988 C C . GLU A 1 282 ? -6.862 21.859 -31.335 1.00 52.79 282 GLU A C 1
ATOM 1989 O O . GLU A 1 282 ? -5.651 21.869 -31.543 1.00 54.35 282 GLU A O 1
ATOM 1995 N N . THR A 1 283 ? -7.511 20.779 -30.910 1.00 50.42 283 THR A N 1
ATOM 1996 C CA . THR A 1 283 ? -6.809 19.517 -30.694 1.00 52.73 283 THR A CA 1
ATOM 1997 C C . THR A 1 283 ? -6.327 18.919 -32.024 1.00 52.94 283 THR A C 1
ATOM 1998 O O . THR A 1 283 ? -5.317 18.224 -32.062 1.00 53.35 283 THR A O 1
ATOM 2002 N N . GLU A 1 284 ? -7.041 19.203 -33.110 1.00 54.65 284 GLU A N 1
ATOM 2003 C CA . GLU A 1 284 ? -6.603 18.793 -34.431 1.00 57.38 284 GLU A CA 1
ATOM 2004 C C . GLU A 1 284 ? -5.242 19.407 -34.800 1.00 57.87 284 GLU A C 1
ATOM 2005 O O . GLU A 1 284 ? -4.386 18.704 -35.325 1.00 56.42 284 GLU A O 1
ATOM 2011 N N . ASP A 1 285 ? -5.042 20.690 -34.483 1.00 60.08 285 ASP A N 1
ATOM 2012 C CA . ASP A 1 285 ? -3.771 21.387 -34.750 1.00 62.06 285 ASP A CA 1
ATOM 2013 C C . ASP A 1 285 ? -2.591 20.863 -33.919 1.00 63.15 285 ASP A C 1
ATOM 2014 O O . ASP A 1 285 ? -1.442 21.013 -34.321 1.00 63.29 285 ASP A O 1
ATOM 2019 N N . LEU A 1 286 ? -2.868 20.257 -32.768 1.00 65.57 286 LEU A N 1
ATOM 2020 C CA . LEU A 1 286 ? -1.828 19.602 -31.971 1.00 64.39 286 LEU A CA 1
ATOM 2021 C C . LEU A 1 286 ? -1.291 18.332 -32.638 1.00 65.50 286 LEU A C 1
ATOM 2022 O O . LEU A 1 286 ? -0.151 17.940 -32.384 1.00 64.75 286 LEU A O 1
ATOM 2027 N N . CYS A 1 287 ? -2.109 17.694 -33.477 1.00 69.77 287 CYS A N 1
ATOM 2028 C CA . CYS A 1 287 ? -1.723 16.460 -34.183 1.00 75.56 287 CYS A CA 1
ATOM 2029 C C . CYS A 1 287 ? -0.949 16.706 -35.472 1.00 81.94 287 CYS A C 1
ATOM 2030 O O . CYS A 1 287 ? 0.070 16.064 -35.703 1.00 87.31 287 CYS A O 1
ATOM 2033 N N . GLU A 1 288 ? -1.444 17.620 -36.309 1.00 95.96 288 GLU A N 1
ATOM 2034 C CA . GLU A 1 288 ? -0.813 17.944 -37.601 1.00 107.89 288 GLU A CA 1
ATOM 2035 C C . GLU A 1 288 ? 0.530 18.664 -37.413 1.00 114.66 288 GLU A C 1
ATOM 2036 O O . GLU A 1 288 ? 0.609 19.886 -37.565 1.00 118.00 288 GLU A O 1
ATOM 2038 N N . LYS A 1 289 ? 1.568 17.886 -37.079 1.00 119.70 289 LYS A N 1
ATOM 2039 C CA . LYS A 1 289 ? 2.931 18.385 -36.789 1.00 122.54 289 LYS A CA 1
ATOM 2040 C C . LYS A 1 289 ? 3.006 19.329 -35.579 1.00 122.03 289 LYS A C 1
ATOM 2041 O O . LYS A 1 289 ? 2.015 19.567 -34.882 1.00 110.02 289 LYS A O 1
#